Protein AF-A0A953GV22-F1 (afdb_monomer_lite)

Sequence (292 aa):
MPVARVLTLLGLALALGACDATPTAGPLPPLVQAPTVGAPAGPSVGGATTPSAQVQARIDAANAAYRLGNFQQALSEAQEGIKLDPRNAEIQYLAANAYNQLGGMSSDTASRNNLFQSAIAAYLKTIELNPRKDEAMTNLATVYYQLGQLDEAQKRAEQALTISPNDVTTHYVLGTVHLQRSTGTSGAATDAAAREFEAVIKLDPRFPAAYIGLSTVYLFRNDAANALTNAQKGVELLSGNADAFSLWALAQAQCKAADVANGSRTLTRILSMNVPDARFRAEVQKLQTTCK

pLDDT: mean 84.34, std 24.3, range [21.97, 98.81]

Structure (mmCIF, N/CA/C/O backbone):
data_AF-A0A953GV22-F1
#
_entry.id   AF-A0A953GV22-F1
#
loop_
_atom_site.group_PDB
_atom_site.id
_atom_site.type_symbol
_atom_site.label_atom_id
_atom_site.label_alt_id
_atom_site.label_comp_id
_atom_site.label_asym_id
_atom_site.label_entity_id
_atom_site.label_seq_id
_atom_site.pdbx_PDB_ins_code
_atom_site.Cartn_x
_atom_site.Cartn_y
_atom_site.Cartn_z
_atom_site.occupancy
_atom_site.B_iso_or_equiv
_atom_site.auth_seq_id
_atom_site.auth_comp_id
_atom_site.auth_asym_id
_atom_site.auth_atom_id
_atom_site.pdbx_PDB_model_num
ATOM 1 N N . MET A 1 1 ? 43.589 -24.993 -3.332 1.00 24.00 1 MET A N 1
ATOM 2 C CA . MET A 1 1 ? 43.552 -23.519 -3.248 1.00 24.00 1 MET A CA 1
ATOM 3 C C . MET A 1 1 ? 42.770 -22.990 -4.443 1.00 24.00 1 MET A C 1
ATOM 5 O O . MET A 1 1 ? 43.328 -23.000 -5.532 1.00 24.00 1 MET A O 1
ATOM 9 N N . PRO A 1 2 ? 41.483 -22.638 -4.301 1.00 30.50 2 PRO A N 1
ATOM 10 C CA . PRO A 1 2 ? 40.757 -21.985 -5.382 1.00 30.50 2 PRO A CA 1
ATOM 11 C C . PRO A 1 2 ? 40.190 -20.607 -4.994 1.00 30.50 2 PRO A C 1
ATOM 13 O O . PRO A 1 2 ? 40.064 -20.272 -3.820 1.00 30.50 2 PRO A O 1
ATOM 16 N N . VAL A 1 3 ? 39.760 -19.901 -6.044 1.00 22.09 3 VAL A N 1
ATOM 17 C CA . VAL A 1 3 ? 38.864 -18.732 -6.111 1.00 22.09 3 VAL A CA 1
ATOM 18 C C . VAL A 1 3 ? 39.516 -17.345 -6.041 1.00 22.09 3 VAL A C 1
ATOM 20 O O . VAL A 1 3 ? 39.719 -16.769 -4.979 1.00 22.09 3 VAL A O 1
ATOM 23 N N . ALA A 1 4 ? 39.700 -16.745 -7.223 1.00 22.28 4 ALA A N 1
ATOM 24 C CA . ALA A 1 4 ? 39.572 -15.305 -7.421 1.00 22.28 4 ALA A CA 1
ATOM 25 C C . ALA A 1 4 ? 39.134 -15.001 -8.868 1.00 22.28 4 ALA A C 1
ATOM 27 O O . ALA A 1 4 ? 39.802 -15.408 -9.814 1.00 22.28 4 ALA A O 1
ATOM 28 N N . ARG A 1 5 ? 38.064 -14.195 -8.977 1.00 23.88 5 ARG A N 1
ATOM 29 C CA . ARG A 1 5 ? 37.645 -13.340 -10.111 1.00 23.88 5 ARG A CA 1
ATOM 30 C C . ARG A 1 5 ? 36.704 -13.926 -11.174 1.00 23.88 5 ARG A C 1
ATOM 32 O O . ARG A 1 5 ? 37.087 -14.156 -12.313 1.00 23.88 5 ARG A O 1
ATOM 39 N N . VAL A 1 6 ? 35.418 -13.950 -10.818 1.00 22.56 6 VAL A N 1
ATOM 40 C CA . VAL A 1 6 ? 34.315 -13.537 -11.705 1.00 22.56 6 VAL A CA 1
ATOM 41 C C . VAL A 1 6 ? 33.536 -12.463 -10.939 1.00 22.56 6 VAL A C 1
ATOM 43 O O . VAL A 1 6 ? 33.049 -12.724 -9.844 1.00 22.56 6 VAL A O 1
ATOM 46 N N . LEU A 1 7 ? 33.516 -11.233 -11.453 1.00 25.89 7 LEU A N 1
ATOM 47 C CA . LEU A 1 7 ? 32.912 -10.060 -10.814 1.00 25.89 7 LEU A CA 1
ATOM 48 C C . LEU A 1 7 ? 32.120 -9.298 -11.881 1.00 25.89 7 LEU A C 1
ATOM 50 O O . LEU A 1 7 ? 32.577 -8.297 -12.417 1.00 25.89 7 LEU A O 1
ATOM 54 N N . THR A 1 8 ? 30.952 -9.835 -12.216 1.00 26.47 8 THR A N 1
ATOM 55 C CA . THR A 1 8 ? 29.878 -9.174 -12.969 1.00 26.47 8 THR A CA 1
ATOM 56 C C . THR A 1 8 ? 28.644 -10.064 -12.840 1.00 26.47 8 THR A C 1
ATOM 58 O O . THR A 1 8 ? 28.754 -11.263 -13.065 1.00 26.47 8 THR A O 1
ATOM 61 N N . LEU A 1 9 ? 27.490 -9.470 -12.501 1.00 23.58 9 LEU A N 1
ATOM 62 C CA . LEU A 1 9 ? 26.185 -10.104 -12.203 1.00 23.58 9 LEU A CA 1
ATOM 63 C C . LEU A 1 9 ? 25.923 -10.418 -10.718 1.00 23.58 9 LEU A C 1
ATOM 65 O O . LEU A 1 9 ? 25.741 -11.563 -10.328 1.00 23.58 9 LEU A O 1
ATOM 69 N N . LEU A 1 10 ? 25.832 -9.370 -9.896 1.00 24.12 10 LEU A N 1
ATOM 70 C CA . LEU A 1 10 ? 25.054 -9.372 -8.650 1.00 24.12 10 LEU A CA 1
ATOM 71 C C . LEU A 1 10 ? 24.703 -7.920 -8.306 1.00 24.12 10 LEU A C 1
ATOM 73 O O . LEU A 1 10 ? 25.505 -7.176 -7.753 1.00 24.12 10 LEU A O 1
ATOM 77 N N . GLY A 1 11 ? 23.511 -7.503 -8.721 1.00 22.92 11 GLY A N 1
ATOM 78 C CA . GLY A 1 11 ? 22.886 -6.230 -8.347 1.00 22.92 11 GLY A CA 1
ATOM 79 C C . GLY A 1 11 ? 21.461 -6.442 -7.843 1.00 22.92 11 GLY A C 1
ATOM 80 O O . GLY A 1 11 ? 20.623 -5.562 -7.984 1.00 22.92 11 GLY A O 1
ATOM 81 N N . LEU A 1 12 ? 21.185 -7.637 -7.322 1.00 31.47 12 LEU A N 1
ATOM 82 C CA . LEU A 1 12 ? 19.907 -8.052 -6.770 1.00 31.47 12 LEU A CA 1
ATOM 83 C C . LEU A 1 12 ? 20.204 -8.841 -5.490 1.00 31.47 12 LEU A C 1
ATOM 85 O O . LEU A 1 12 ? 21.013 -9.763 -5.525 1.00 31.47 12 LEU A O 1
ATOM 89 N N . ALA A 1 13 ? 19.552 -8.457 -4.393 1.00 25.61 13 ALA A N 1
ATOM 90 C CA . ALA A 1 13 ? 19.706 -8.977 -3.029 1.00 25.61 13 ALA A CA 1
ATOM 91 C C . ALA A 1 13 ? 20.967 -8.522 -2.262 1.00 25.61 13 ALA A C 1
ATOM 93 O O . ALA A 1 13 ? 21.917 -9.276 -2.092 1.00 25.61 13 ALA A O 1
ATOM 94 N N . LEU A 1 14 ? 20.934 -7.281 -1.753 1.00 24.77 14 LEU A N 1
ATOM 95 C CA . LEU A 1 14 ? 21.214 -6.921 -0.347 1.00 24.77 14 LEU A CA 1
ATOM 96 C C . LEU A 1 14 ? 21.202 -5.389 -0.202 1.00 24.77 14 LEU A C 1
ATOM 98 O O . LEU A 1 14 ? 22.224 -4.717 -0.297 1.00 24.77 14 LEU A O 1
ATOM 102 N N . ALA A 1 15 ? 20.018 -4.843 0.060 1.00 23.38 15 ALA A N 1
ATOM 103 C CA . ALA A 1 15 ? 19.858 -3.548 0.710 1.00 23.38 15 ALA A CA 1
ATOM 104 C C . ALA A 1 15 ? 18.747 -3.685 1.761 1.00 23.38 15 ALA A C 1
ATOM 106 O O . ALA A 1 15 ? 17.655 -3.144 1.624 1.00 23.38 15 ALA A O 1
ATOM 107 N N . LEU A 1 16 ? 19.023 -4.460 2.815 1.00 29.70 16 LEU A N 1
ATOM 108 C CA . LEU A 1 16 ? 18.372 -4.231 4.102 1.00 29.70 16 LEU A CA 1
ATOM 109 C C . LEU A 1 16 ? 18.864 -2.868 4.593 1.00 29.70 16 LEU A C 1
ATOM 111 O O . LEU A 1 16 ? 20.023 -2.711 4.967 1.00 29.70 16 LEU A O 1
ATOM 115 N N . GLY A 1 17 ? 17.991 -1.872 4.505 1.00 21.97 17 GLY A N 1
ATOM 116 C CA . GLY A 1 17 ? 18.290 -0.506 4.906 1.00 21.97 17 GLY A CA 1
ATOM 117 C C . GLY A 1 17 ? 17.268 0.455 4.330 1.00 21.97 17 GLY A C 1
ATOM 118 O O . GLY A 1 17 ? 17.594 1.164 3.379 1.00 21.97 17 GLY A O 1
ATOM 119 N N . ALA A 1 18 ? 16.067 0.418 4.918 1.00 26.23 18 ALA A N 1
ATOM 120 C CA . ALA A 1 18 ? 14.962 1.356 4.741 1.00 26.23 18 ALA A CA 1
ATOM 121 C C . ALA A 1 18 ? 14.639 1.690 3.274 1.00 26.23 18 ALA A C 1
ATOM 123 O O . ALA A 1 18 ? 15.261 2.549 2.650 1.00 26.23 18 ALA A O 1
ATOM 124 N N . CYS A 1 19 ? 13.603 1.042 2.739 1.00 23.52 19 CYS A N 1
ATOM 125 C CA . CYS A 1 19 ? 12.837 1.618 1.642 1.00 23.52 19 CYS A CA 1
ATOM 126 C C . CYS A 1 19 ? 12.161 2.904 2.149 1.00 23.52 19 CYS A C 1
ATOM 128 O O . CYS A 1 19 ? 10.990 2.900 2.511 1.00 23.52 19 CYS A O 1
ATOM 130 N N . ASP A 1 20 ? 12.899 4.014 2.171 1.00 28.58 20 ASP A N 1
ATOM 131 C CA . ASP A 1 20 ? 12.338 5.368 2.152 1.00 28.58 20 ASP A CA 1
ATOM 132 C C . ASP A 1 20 ? 11.871 5.691 0.730 1.00 28.58 20 ASP A C 1
ATOM 134 O O . ASP A 1 20 ? 12.408 6.544 0.034 1.00 28.58 20 ASP A O 1
ATOM 138 N N . ALA A 1 21 ? 10.892 4.912 0.290 1.00 26.80 21 ALA A N 1
ATOM 139 C CA . ALA A 1 21 ? 10.122 5.085 -0.928 1.00 26.80 21 ALA A CA 1
ATOM 140 C C . ALA A 1 21 ? 9.005 4.041 -0.876 1.00 26.80 21 ALA A C 1
ATOM 142 O O . ALA A 1 21 ? 8.952 3.108 -1.678 1.00 26.80 21 ALA A O 1
ATOM 143 N N . THR A 1 22 ? 8.116 4.160 0.113 1.00 25.69 22 THR A N 1
ATOM 144 C CA . THR A 1 22 ? 6.775 3.629 -0.106 1.00 25.69 22 THR A CA 1
ATOM 145 C C . THR A 1 22 ? 6.248 4.348 -1.352 1.00 25.69 22 THR A C 1
ATOM 147 O O . THR A 1 22 ? 6.343 5.580 -1.421 1.00 25.69 22 THR A O 1
ATOM 150 N N . PRO A 1 23 ? 5.729 3.639 -2.370 1.00 25.58 23 PRO A N 1
ATOM 151 C CA . PRO A 1 23 ? 4.852 4.304 -3.313 1.00 25.58 23 PRO A CA 1
ATOM 152 C C . PRO A 1 23 ? 3.764 4.915 -2.438 1.00 25.58 23 PRO A C 1
ATOM 154 O O . PRO A 1 23 ? 3.108 4.205 -1.669 1.00 25.58 23 PRO A O 1
ATOM 157 N N . THR A 1 24 ? 3.658 6.241 -2.449 1.00 25.91 24 THR A N 1
ATOM 158 C CA . THR A 1 24 ? 2.496 6.887 -1.866 1.00 25.91 24 THR A CA 1
ATOM 159 C C . THR A 1 24 ? 1.336 6.313 -2.652 1.00 25.91 24 THR A C 1
ATOM 161 O O . THR A 1 24 ? 1.153 6.608 -3.830 1.00 25.91 24 THR A O 1
ATOM 164 N N . ALA A 1 25 ? 0.605 5.391 -2.027 1.00 28.36 25 ALA A N 1
ATOM 165 C CA . ALA A 1 25 ? -0.735 5.099 -2.464 1.00 28.36 25 ALA A CA 1
ATOM 166 C C . ALA A 1 25 ? -1.385 6.478 -2.569 1.00 28.36 25 ALA A C 1
ATOM 168 O O . ALA A 1 25 ? -1.472 7.200 -1.571 1.00 28.36 25 ALA A O 1
ATOM 169 N N . GLY A 1 26 ? -1.742 6.886 -3.790 1.00 27.12 26 GLY A N 1
ATOM 170 C CA . GLY A 1 26 ? -2.641 8.015 -3.961 1.00 27.12 26 GLY A CA 1
ATOM 171 C C . GLY A 1 26 ? -3.831 7.830 -3.013 1.00 27.12 26 GLY A C 1
ATOM 172 O O . GLY A 1 26 ? -4.107 6.690 -2.617 1.00 27.12 26 GLY A O 1
ATOM 173 N N . PRO A 1 27 ? -4.502 8.918 -2.599 1.00 26.12 27 PRO A N 1
ATOM 174 C CA . PRO A 1 27 ? -5.609 8.827 -1.655 1.00 26.12 27 PRO A CA 1
ATOM 175 C C . PRO A 1 27 ? -6.521 7.673 -2.068 1.00 26.12 27 PRO A C 1
ATOM 177 O O . PRO A 1 27 ? -6.977 7.627 -3.213 1.00 26.12 27 PRO A O 1
ATOM 180 N N . LEU A 1 28 ? -6.691 6.704 -1.160 1.00 35.03 28 LEU A N 1
ATOM 181 C CA . LEU A 1 28 ? -7.583 5.570 -1.377 1.00 35.03 28 LEU A CA 1
ATOM 182 C C . LEU A 1 28 ? -8.927 6.121 -1.875 1.00 35.03 28 LEU A C 1
ATOM 184 O O . LEU A 1 28 ? -9.373 7.157 -1.360 1.00 35.03 28 LEU A O 1
ATOM 188 N N . PRO A 1 29 ? -9.574 5.476 -2.863 1.00 28.20 29 PRO A N 1
ATOM 189 C CA . PRO A 1 29 ? -10.927 5.857 -3.227 1.00 28.20 29 PRO A CA 1
ATOM 190 C C . PRO A 1 29 ? -11.789 5.878 -1.954 1.00 28.20 29 PRO A C 1
ATOM 192 O O . PRO A 1 29 ? -11.580 5.049 -1.060 1.00 28.20 29 PRO A O 1
ATOM 195 N N . PRO A 1 30 ? -12.711 6.846 -1.816 1.00 27.98 30 PRO A N 1
ATOM 196 C CA . PRO A 1 30 ? -13.564 6.921 -0.640 1.00 27.98 30 PRO A CA 1
ATOM 197 C C . PRO A 1 30 ? -14.271 5.577 -0.447 1.00 27.98 30 PRO A C 1
ATOM 199 O O . PRO A 1 30 ? -14.832 5.028 -1.396 1.00 27.98 30 PRO A O 1
ATOM 202 N N . LEU A 1 31 ? -14.207 5.051 0.781 1.00 36.38 31 LEU A N 1
ATOM 203 C CA . LEU A 1 31 ? -14.868 3.806 1.165 1.00 36.38 31 LEU A CA 1
ATOM 204 C C . LEU A 1 31 ? -16.346 3.846 0.750 1.00 36.38 31 LEU A C 1
ATOM 206 O O . LEU A 1 31 ? -17.009 4.882 0.870 1.00 36.38 31 LEU A O 1
ATOM 210 N N . VAL A 1 32 ? -16.833 2.705 0.256 1.00 31.61 32 VAL A N 1
ATOM 211 C CA . VAL A 1 32 ? -18.225 2.477 -0.142 1.00 31.61 32 VAL A CA 1
ATOM 212 C C . VAL A 1 32 ? -19.159 2.996 0.952 1.00 31.61 32 VAL A C 1
ATOM 214 O O . VAL A 1 32 ? -19.040 2.633 2.122 1.00 31.61 32 VAL A O 1
ATOM 217 N N . GLN A 1 33 ? -20.071 3.890 0.568 1.00 31.33 33 GLN A N 1
ATOM 218 C CA . GLN A 1 33 ? -21.045 4.485 1.476 1.00 31.33 33 GLN A CA 1
ATOM 219 C C . GLN A 1 33 ? -21.935 3.393 2.080 1.00 31.33 33 GLN A C 1
ATOM 221 O O . GLN A 1 33 ? -22.589 2.646 1.352 1.00 31.33 33 GLN A O 1
ATOM 226 N N . ALA A 1 34 ? -22.009 3.335 3.410 1.00 32.59 34 ALA A N 1
ATOM 227 C CA . ALA A 1 34 ? -23.072 2.602 4.085 1.00 32.59 34 ALA A CA 1
ATOM 228 C C . ALA A 1 34 ? -24.424 3.289 3.798 1.00 32.59 34 ALA A C 1
ATOM 230 O O . ALA A 1 34 ? -24.482 4.525 3.772 1.00 32.59 34 ALA A O 1
ATOM 231 N N . PRO A 1 35 ? -25.517 2.533 3.586 1.00 28.62 35 PRO A N 1
ATOM 232 C CA . PRO A 1 35 ? -26.825 3.124 3.349 1.00 28.62 35 PRO A CA 1
ATOM 233 C C . PRO A 1 35 ? -27.252 3.940 4.571 1.00 28.62 35 PRO A C 1
ATOM 235 O O . PRO A 1 35 ? -27.183 3.476 5.710 1.00 28.62 35 PRO A O 1
ATOM 238 N N . THR A 1 36 ? -27.704 5.170 4.330 1.00 36.62 36 THR A N 1
ATOM 239 C CA . THR A 1 36 ? -28.267 6.046 5.358 1.00 36.62 36 THR A CA 1
ATOM 240 C C . THR A 1 36 ? -29.549 5.424 5.892 1.00 36.62 36 THR A C 1
ATOM 242 O O . THR A 1 36 ? -30.591 5.470 5.236 1.00 36.62 36 THR A O 1
ATOM 245 N N . VAL A 1 37 ? -29.487 4.841 7.085 1.00 41.34 37 VAL A N 1
ATOM 246 C CA . VAL A 1 37 ? -30.689 4.455 7.822 1.00 41.34 37 VAL A CA 1
ATOM 247 C C . VAL A 1 37 ? -31.307 5.737 8.374 1.00 41.34 37 VAL A C 1
ATOM 249 O O . VAL A 1 37 ? -30.769 6.361 9.286 1.00 41.34 37 VAL A O 1
ATOM 252 N N . GLY A 1 38 ? -32.416 6.167 7.770 1.00 34.88 38 GLY A N 1
ATOM 253 C CA . GLY A 1 38 ? -33.212 7.286 8.264 1.00 34.88 38 GLY A CA 1
ATOM 254 C C . GLY A 1 38 ? -33.762 6.981 9.657 1.00 34.88 38 GLY A C 1
ATOM 255 O O . GLY A 1 38 ? -34.436 5.972 9.856 1.00 34.88 38 GLY A O 1
ATOM 256 N N . ALA A 1 39 ? -33.472 7.853 10.620 1.00 39.03 39 ALA A N 1
ATOM 257 C CA . ALA A 1 39 ? -34.074 7.814 11.947 1.00 39.03 39 ALA A CA 1
ATOM 258 C C . ALA A 1 39 ? -35.423 8.563 11.950 1.00 39.03 39 ALA A C 1
ATOM 260 O O . ALA A 1 39 ? -35.543 9.591 11.276 1.00 39.03 39 ALA A O 1
ATOM 261 N N . PRO A 1 40 ? -36.435 8.109 12.713 1.00 41.31 40 PRO A N 1
ATOM 262 C CA . PRO A 1 40 ? -37.659 8.871 12.904 1.00 41.31 40 PRO A CA 1
ATOM 263 C C . PRO A 1 40 ? -37.437 9.992 13.929 1.00 41.31 40 PRO A C 1
ATOM 265 O O . PRO A 1 40 ? -36.750 9.819 14.936 1.00 41.31 40 PRO A O 1
ATOM 268 N N . ALA A 1 41 ? -38.047 11.147 13.670 1.00 43.97 41 ALA A N 1
ATOM 269 C CA . ALA A 1 41 ? -38.067 12.289 14.573 1.00 43.97 41 ALA A CA 1
ATOM 270 C C . ALA A 1 41 ? -39.073 12.078 15.723 1.00 43.97 41 ALA A C 1
ATOM 272 O O . ALA A 1 41 ? -40.226 11.717 15.491 1.00 43.97 41 ALA A O 1
ATOM 273 N N . GLY A 1 42 ? -38.642 12.361 16.955 1.00 31.27 42 GLY A N 1
ATOM 274 C CA . GLY A 1 42 ? -39.458 12.428 18.174 1.00 31.27 42 GLY A CA 1
ATOM 275 C C . GLY A 1 42 ? -38.712 13.210 19.270 1.00 31.27 42 GLY A C 1
ATOM 276 O O . GLY A 1 42 ? -37.484 13.242 19.235 1.00 31.27 42 GLY A O 1
ATOM 277 N N . PRO A 1 43 ? -39.413 13.923 20.174 1.00 47.50 43 PRO A N 1
ATOM 278 C CA . PRO A 1 43 ? -38.985 15.240 20.640 1.00 47.50 43 PRO A CA 1
ATOM 279 C C . PRO A 1 43 ? -37.937 15.232 21.758 1.00 47.50 43 PRO A C 1
ATOM 281 O O . PRO A 1 43 ? -37.858 14.333 22.592 1.00 47.50 43 PRO A O 1
ATOM 284 N N . SER A 1 44 ? -37.170 16.321 21.771 1.00 56.62 44 SER A N 1
ATOM 285 C CA . SER A 1 44 ? -36.140 16.678 22.740 1.00 56.62 44 SER A CA 1
ATOM 286 C C . SER A 1 44 ? -36.691 16.881 24.153 1.00 56.62 44 SER A C 1
ATOM 288 O O . SER A 1 44 ? -37.548 17.742 24.369 1.00 56.62 44 SER A O 1
ATOM 290 N N . VAL A 1 45 ? -36.091 16.195 25.125 1.00 40.03 45 VAL A N 1
ATOM 291 C CA . VAL A 1 45 ? -36.127 16.573 26.542 1.00 40.03 45 VAL A CA 1
ATOM 292 C C . VAL A 1 45 ? -34.694 16.485 27.066 1.00 40.03 45 VAL A C 1
ATOM 294 O O . VAL A 1 45 ? -33.997 15.509 26.797 1.00 40.03 45 VAL A O 1
ATOM 297 N N . GLY A 1 46 ? -34.231 17.541 27.738 1.00 55.28 46 GLY A N 1
ATOM 298 C CA . GLY A 1 46 ? -32.859 17.659 28.232 1.00 55.28 46 GLY A CA 1
ATOM 299 C C . GLY A 1 46 ? -32.445 16.475 29.109 1.00 55.28 46 GLY A C 1
ATOM 300 O O . GLY A 1 46 ? -33.191 16.048 29.985 1.00 55.28 46 GLY A O 1
ATOM 301 N N . GLY A 1 47 ? -31.251 15.940 28.877 1.00 37.97 47 GLY A N 1
ATOM 302 C CA . GLY A 1 47 ? -30.740 14.794 29.620 1.00 37.97 47 GLY A CA 1
ATOM 303 C C . GLY A 1 47 ? -29.372 14.395 29.093 1.00 37.97 47 GLY A C 1
ATOM 304 O O . GLY A 1 47 ? -29.118 14.500 27.896 1.00 37.97 47 GLY A O 1
ATOM 305 N N . ALA A 1 48 ? -28.475 13.993 29.991 1.00 50.69 48 ALA A N 1
ATOM 306 C CA . ALA A 1 48 ? -27.149 13.501 29.643 1.00 50.69 48 ALA A CA 1
ATOM 307 C C . ALA A 1 48 ? -27.245 12.486 28.492 1.00 50.69 48 ALA A C 1
ATOM 309 O O . ALA A 1 48 ? -27.981 11.502 28.581 1.00 50.69 48 ALA A O 1
ATOM 310 N N . THR A 1 49 ? -26.534 12.750 27.397 1.00 58.47 49 THR A N 1
ATOM 311 C CA . THR A 1 49 ? -26.457 11.824 26.267 1.00 58.47 49 THR A CA 1
ATOM 312 C C . THR A 1 49 ? -25.942 10.480 26.773 1.00 58.47 49 THR A C 1
ATOM 314 O O . THR A 1 49 ? -24.996 10.429 27.561 1.00 58.47 49 THR A O 1
ATOM 317 N N . THR A 1 50 ? -26.586 9.384 26.372 1.00 75.88 50 THR A N 1
ATOM 318 C CA . THR A 1 50 ? -26.167 8.040 26.788 1.00 75.88 50 THR A CA 1
ATOM 319 C C . THR A 1 50 ? -24.730 7.770 26.323 1.00 75.88 50 THR A C 1
ATOM 321 O O . THR A 1 50 ? -24.327 8.307 25.287 1.00 75.88 50 THR A O 1
ATOM 324 N N . PRO A 1 51 ? -23.949 6.917 27.016 1.00 76.69 51 PRO A N 1
ATOM 325 C CA . PRO A 1 51 ? -22.599 6.559 26.571 1.00 76.69 51 PRO A CA 1
ATOM 326 C C . PRO A 1 51 ? -22.555 6.095 25.107 1.00 76.69 51 PRO A C 1
ATOM 328 O O . PRO A 1 51 ? -21.668 6.489 24.362 1.00 76.69 51 PRO A O 1
ATOM 331 N N . SER A 1 52 ? -23.580 5.363 24.656 1.00 82.25 52 SER A N 1
ATOM 332 C CA . SER A 1 52 ? -23.739 4.954 23.253 1.00 82.25 52 SER A CA 1
ATOM 333 C C . SER A 1 52 ? -23.886 6.144 22.289 1.00 82.25 52 SER A C 1
ATOM 335 O O . SER A 1 52 ? -23.185 6.212 21.281 1.00 82.25 52 SER A O 1
ATOM 337 N N . ALA A 1 53 ? -24.720 7.139 22.620 1.00 89.44 53 ALA A N 1
ATOM 338 C CA . ALA A 1 53 ? -24.864 8.346 21.802 1.00 89.44 53 ALA A CA 1
ATOM 339 C C . ALA A 1 53 ? -23.580 9.195 21.779 1.00 89.44 53 ALA A C 1
ATOM 341 O O . ALA A 1 53 ? -23.248 9.792 20.756 1.00 89.44 53 ALA A O 1
ATOM 342 N N . GLN A 1 54 ? -22.835 9.231 22.888 1.00 91.88 54 GLN A N 1
ATOM 343 C CA . GLN A 1 54 ? -21.544 9.918 22.950 1.00 91.88 54 GLN A CA 1
ATOM 344 C C . GLN A 1 54 ? -20.489 9.222 22.082 1.00 91.88 54 GLN A C 1
ATOM 346 O O . GLN A 1 54 ? -19.771 9.899 21.350 1.00 91.88 54 GLN A O 1
ATOM 351 N N . VAL A 1 55 ? -20.423 7.886 22.103 1.00 95.00 55 VAL A N 1
ATOM 352 C CA . VAL A 1 55 ? -19.529 7.108 21.227 1.00 95.00 55 VAL A CA 1
ATOM 353 C C . VAL A 1 55 ? -19.877 7.345 19.760 1.00 95.00 55 VAL A C 1
ATOM 355 O O . VAL A 1 55 ? -18.976 7.600 18.965 1.00 95.00 55 VAL A O 1
ATOM 358 N N . GLN A 1 56 ? -21.164 7.344 19.399 1.00 95.62 56 GLN A N 1
ATOM 359 C CA . GLN A 1 56 ? -21.577 7.609 18.020 1.00 95.62 56 GLN A CA 1
ATOM 360 C C . GLN A 1 56 ? -21.156 9.008 17.552 1.00 95.62 56 GLN A C 1
ATOM 362 O O . GLN A 1 56 ? -20.609 9.149 16.464 1.00 95.62 56 GLN A O 1
ATOM 367 N N . ALA A 1 57 ? -21.311 10.032 18.396 1.00 96.50 57 ALA A N 1
ATOM 368 C CA . ALA A 1 57 ? -20.841 11.376 18.068 1.00 96.50 57 ALA A CA 1
ATOM 369 C C . ALA A 1 57 ? -19.319 11.418 17.817 1.00 96.50 57 ALA A C 1
ATOM 371 O O . ALA A 1 57 ? -18.861 12.114 16.911 1.00 96.50 57 ALA A O 1
ATOM 372 N N . ARG A 1 58 ? -18.530 10.641 18.578 1.00 97.94 58 ARG A N 1
ATOM 373 C CA . ARG A 1 58 ? -17.078 10.502 18.356 1.00 97.94 58 ARG A CA 1
ATOM 374 C C . ARG A 1 58 ? -16.753 9.769 17.056 1.00 97.94 58 ARG A C 1
ATOM 376 O O . ARG A 1 58 ? -15.849 10.198 16.345 1.00 97.94 58 ARG A O 1
ATOM 383 N N . ILE A 1 59 ? -17.499 8.717 16.716 1.00 97.94 59 ILE A N 1
ATOM 384 C CA . ILE A 1 59 ? -17.386 8.010 15.427 1.00 97.94 59 ILE A CA 1
ATOM 385 C C . ILE A 1 59 ? -17.626 8.984 14.268 1.00 97.94 59 ILE A C 1
ATOM 387 O O . ILE A 1 59 ? -16.825 9.052 13.334 1.00 97.94 59 ILE A O 1
ATOM 391 N N . ASP A 1 60 ? -18.701 9.768 14.336 1.00 97.69 60 ASP A N 1
ATOM 392 C CA . ASP A 1 60 ? -19.078 10.704 13.277 1.00 97.69 60 ASP A CA 1
ATOM 393 C C . ASP A 1 60 ? -18.029 11.815 13.113 1.00 97.69 60 ASP A C 1
ATOM 395 O O . ASP A 1 60 ? -17.629 12.137 11.988 1.00 97.69 60 ASP A O 1
ATOM 399 N N . ALA A 1 61 ? -17.527 12.355 14.229 1.00 98.00 61 ALA A N 1
ATOM 400 C CA . ALA A 1 61 ? -16.469 13.361 14.239 1.00 98.00 61 ALA A CA 1
ATOM 401 C C . ALA A 1 61 ? -15.141 12.814 13.689 1.00 98.00 61 ALA A C 1
ATOM 403 O O . ALA A 1 61 ? -14.517 13.458 12.841 1.00 98.00 61 ALA A O 1
ATOM 404 N N . ALA A 1 62 ? -14.735 11.608 14.100 1.00 98.00 62 ALA A N 1
ATOM 405 C CA . ALA A 1 62 ? -13.531 10.953 13.597 1.00 98.00 62 ALA A CA 1
ATOM 406 C C . ALA A 1 62 ? -13.618 10.701 12.083 1.00 98.00 62 ALA A C 1
ATOM 408 O O . ALA A 1 62 ? -12.690 11.034 11.346 1.00 98.00 62 ALA A O 1
ATOM 409 N N . ASN A 1 63 ? -14.758 10.204 11.594 1.00 97.56 63 ASN A N 1
ATOM 410 C CA . ASN A 1 6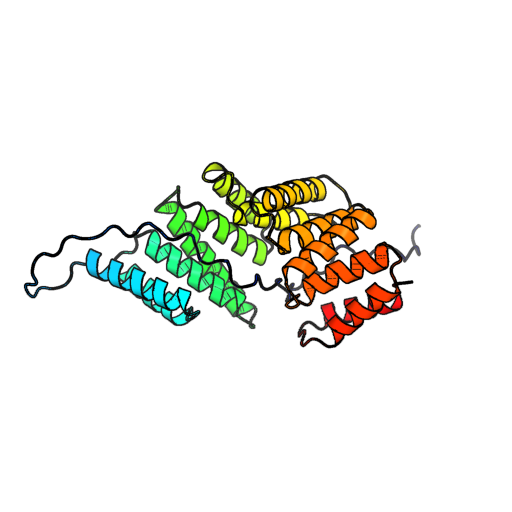3 ? -15.012 10.007 10.166 1.00 97.56 63 ASN A CA 1
ATOM 411 C C . ASN A 1 63 ? -15.011 11.319 9.373 1.00 97.56 63 ASN A C 1
ATOM 413 O O . ASN A 1 63 ? -14.490 11.382 8.257 1.00 97.56 63 ASN A O 1
ATOM 417 N N . ALA A 1 64 ? -15.609 12.382 9.915 1.00 97.69 64 ALA A N 1
ATOM 418 C CA . ALA A 1 64 ? -15.582 13.700 9.291 1.00 97.69 64 ALA A CA 1
ATOM 419 C C . ALA A 1 64 ? -14.146 14.230 9.177 1.00 97.69 64 ALA A C 1
ATOM 421 O O . ALA A 1 64 ? -13.725 14.610 8.086 1.00 97.69 64 ALA A O 1
ATOM 422 N N . ALA A 1 65 ? -13.373 14.176 10.264 1.00 97.56 65 ALA A N 1
ATOM 423 C CA . ALA A 1 65 ? -11.973 14.583 10.267 1.00 97.56 65 ALA A CA 1
ATOM 424 C C . ALA A 1 65 ? -11.124 13.743 9.298 1.00 97.56 65 ALA A C 1
ATOM 426 O O . ALA A 1 65 ? -10.326 14.298 8.545 1.00 97.56 65 ALA A O 1
ATOM 427 N N . TYR A 1 66 ? -11.339 12.425 9.252 1.00 96.31 66 TYR A N 1
ATOM 428 C CA . TYR A 1 66 ? -10.625 11.523 8.348 1.00 96.31 66 TYR A CA 1
ATOM 429 C C . TYR A 1 66 ? -10.892 11.858 6.875 1.00 96.31 66 TYR A C 1
ATOM 431 O O . TYR A 1 66 ? -9.956 11.946 6.084 1.00 96.31 66 TYR A O 1
ATOM 439 N N . ARG A 1 67 ? -12.153 12.128 6.507 1.00 95.12 67 ARG A N 1
ATOM 440 C CA . ARG A 1 67 ? -12.531 12.545 5.142 1.00 95.12 67 ARG A CA 1
ATOM 441 C C . ARG A 1 67 ? -11.918 13.881 4.726 1.00 95.12 67 ARG A C 1
ATOM 443 O O . ARG A 1 67 ? -11.690 14.094 3.541 1.00 95.12 67 ARG A O 1
ATOM 450 N N . LEU A 1 68 ? -11.650 14.764 5.685 1.00 95.25 68 LEU A N 1
ATOM 451 C CA . LEU A 1 68 ? -10.969 16.039 5.451 1.00 95.25 68 LEU A CA 1
ATOM 452 C C . LEU A 1 68 ? -9.436 15.905 5.413 1.00 95.25 68 LEU A C 1
ATOM 454 O O . LEU A 1 68 ? -8.753 16.899 5.190 1.00 95.25 68 LEU A O 1
ATOM 458 N N . GLY A 1 69 ? -8.885 14.707 5.642 1.00 94.56 69 GLY A N 1
ATOM 459 C CA . GLY A 1 69 ? -7.440 14.485 5.751 1.00 94.56 69 GLY A CA 1
ATOM 460 C C . GLY A 1 69 ? -6.837 14.940 7.085 1.00 94.56 69 GLY A C 1
ATOM 461 O O . GLY A 1 69 ? -5.623 14.892 7.269 1.00 94.56 69 GLY A O 1
ATOM 462 N N . ASN A 1 70 ? -7.667 15.344 8.052 1.00 97.38 70 ASN A N 1
ATOM 463 C CA . ASN A 1 70 ? -7.234 15.777 9.379 1.00 97.38 70 ASN A CA 1
ATOM 464 C C . ASN A 1 70 ? -6.994 14.561 10.288 1.00 97.38 70 ASN A C 1
ATOM 466 O O . ASN A 1 70 ? -7.685 14.366 11.290 1.00 97.38 70 ASN A O 1
ATOM 470 N N . PHE A 1 71 ? -6.013 13.722 9.951 1.00 96.69 71 PHE A N 1
ATOM 471 C CA . PHE A 1 71 ? -5.794 12.436 10.629 1.00 96.69 71 PHE A CA 1
ATOM 472 C C . PHE A 1 71 ? -5.438 12.573 12.113 1.00 96.69 71 PHE A C 1
ATOM 474 O O . PHE A 1 71 ? -5.832 11.729 12.913 1.00 96.69 71 PHE A O 1
ATOM 481 N N . GLN A 1 72 ? -4.778 13.665 12.511 1.00 98.06 72 GLN A N 1
ATOM 482 C CA . GLN A 1 72 ? -4.505 13.945 13.924 1.00 98.06 72 GLN A CA 1
ATOM 483 C C . GLN A 1 72 ? -5.799 14.184 14.717 1.00 98.06 72 GLN A C 1
ATOM 485 O O . GLN A 1 72 ? -5.952 13.683 15.830 1.00 98.06 72 GLN A O 1
ATOM 490 N N . GLN A 1 73 ? -6.747 14.923 14.134 1.00 98.00 73 GLN A N 1
ATOM 491 C CA . GLN A 1 73 ? -8.055 15.155 14.744 1.00 98.00 73 GLN A CA 1
ATOM 492 C C . GLN A 1 73 ? -8.885 13.869 14.740 1.00 98.00 73 GLN A C 1
ATOM 494 O O . GLN A 1 73 ? -9.480 13.536 15.760 1.00 98.00 73 GLN A O 1
ATOM 499 N N . ALA A 1 74 ? -8.871 13.113 13.637 1.00 98.38 74 ALA A N 1
ATOM 500 C CA . ALA A 1 74 ? -9.547 11.821 13.557 1.00 98.38 74 ALA A CA 1
ATOM 501 C C . ALA A 1 74 ? -9.061 10.860 14.652 1.00 98.38 74 ALA A C 1
ATOM 503 O O . ALA A 1 74 ? -9.874 10.234 15.328 1.00 98.38 74 ALA A O 1
ATOM 504 N N . LEU A 1 75 ? -7.744 10.804 14.878 1.00 98.50 75 LEU A N 1
ATOM 505 C CA . LEU A 1 75 ? -7.151 10.012 15.949 1.00 98.50 75 LEU A CA 1
ATOM 506 C C . LEU A 1 75 ? -7.591 10.499 17.335 1.00 98.50 75 LEU A C 1
ATOM 508 O O . LEU A 1 75 ? -7.943 9.679 18.179 1.00 98.50 75 LEU A O 1
ATOM 512 N N . SER A 1 76 ? -7.601 11.814 17.568 1.00 98.50 76 SER A N 1
ATOM 513 C CA . SER A 1 76 ? -8.043 12.389 18.844 1.00 98.50 76 SER A CA 1
ATOM 514 C C . SER A 1 76 ? -9.500 12.035 19.154 1.00 98.50 76 SER A C 1
ATOM 516 O O . SER A 1 76 ? -9.803 11.600 20.262 1.00 98.50 76 SER A O 1
ATOM 518 N N . GLU A 1 77 ? -10.404 12.186 18.183 1.00 98.38 77 GLU A N 1
ATOM 519 C CA . GLU A 1 77 ? -11.819 11.831 18.346 1.00 98.38 77 GLU A CA 1
ATOM 520 C C . GLU A 1 77 ? -11.997 10.328 18.576 1.00 98.38 77 GLU A C 1
ATOM 522 O O . GLU A 1 77 ? -12.759 9.917 19.455 1.00 98.38 77 GLU A O 1
ATOM 527 N N . ALA A 1 78 ? -11.236 9.503 17.852 1.00 98.38 78 ALA A N 1
ATOM 528 C CA . ALA A 1 78 ? -11.246 8.061 18.045 1.00 98.38 78 ALA A CA 1
ATOM 529 C C . ALA A 1 78 ? -10.776 7.661 19.451 1.00 98.38 78 ALA A C 1
ATOM 531 O O . ALA A 1 78 ? -11.410 6.833 20.098 1.00 98.38 78 ALA A O 1
ATOM 532 N N . GLN A 1 79 ? -9.720 8.288 19.975 1.00 98.38 79 GLN A N 1
ATOM 533 C CA . GLN A 1 79 ? -9.228 8.036 21.332 1.00 98.38 79 GLN A CA 1
ATOM 534 C C . GLN A 1 79 ? -10.244 8.432 22.408 1.00 98.38 79 GLN A C 1
ATOM 536 O O . GLN A 1 79 ? -10.419 7.694 23.378 1.00 98.38 79 GLN A O 1
ATOM 541 N N . GLU A 1 80 ? -10.947 9.554 22.241 1.00 97.94 80 GLU A N 1
ATOM 542 C CA . GLU A 1 80 ? -12.046 9.924 23.140 1.00 97.94 80 GLU A CA 1
ATOM 543 C C . GLU A 1 80 ? -13.204 8.920 23.062 1.00 97.94 80 GLU A C 1
ATOM 545 O O . GLU A 1 80 ? -13.740 8.519 24.093 1.00 97.94 80 GLU A O 1
ATOM 550 N N . GLY A 1 81 ? -13.557 8.444 21.865 1.00 97.31 81 GLY A N 1
ATOM 551 C CA . GLY A 1 81 ? -14.567 7.395 21.706 1.00 97.31 81 GLY A CA 1
ATOM 552 C C . GLY A 1 81 ? -14.150 6.055 22.329 1.00 97.31 81 GLY A C 1
ATOM 553 O O . GLY A 1 81 ? -14.970 5.406 22.974 1.00 97.31 81 GLY A O 1
ATOM 554 N N . ILE A 1 82 ? -12.870 5.679 22.234 1.00 97.62 82 ILE A N 1
ATOM 555 C CA . ILE A 1 82 ? -12.312 4.480 22.881 1.00 97.62 82 ILE A CA 1
ATOM 556 C C . ILE A 1 82 ? -12.395 4.583 24.409 1.00 97.62 82 ILE A C 1
ATOM 558 O O . ILE A 1 82 ? -12.670 3.581 25.063 1.00 97.62 82 ILE A O 1
ATOM 562 N N . LYS A 1 83 ? -12.184 5.769 25.001 1.00 97.12 83 LYS A N 1
ATOM 563 C CA . LYS A 1 83 ? -12.348 5.965 26.457 1.00 97.12 83 LYS A CA 1
ATOM 564 C C . LYS A 1 83 ? -13.788 5.719 26.912 1.00 97.12 83 LYS A C 1
ATOM 566 O O . LYS A 1 83 ? -13.991 5.253 28.030 1.00 97.12 83 LYS A O 1
ATOM 571 N N . LEU A 1 84 ? -14.767 6.045 26.066 1.00 96.25 84 LEU A N 1
ATOM 572 C CA . LEU A 1 84 ? -16.191 5.872 26.354 1.00 96.25 84 LEU A CA 1
ATOM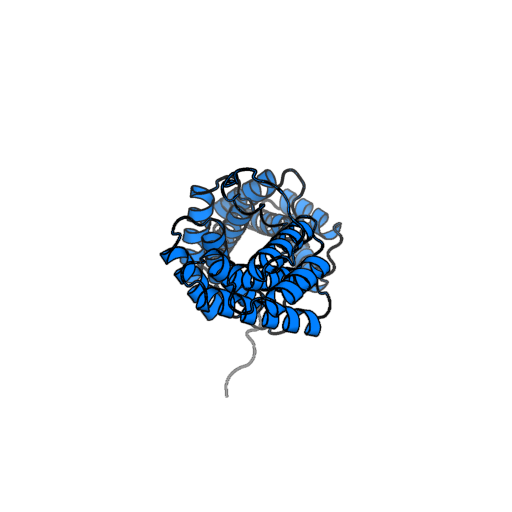 573 C C . LEU A 1 84 ? -16.650 4.419 26.170 1.00 96.25 84 LEU A C 1
ATOM 575 O O . LEU A 1 84 ? -17.381 3.903 27.013 1.00 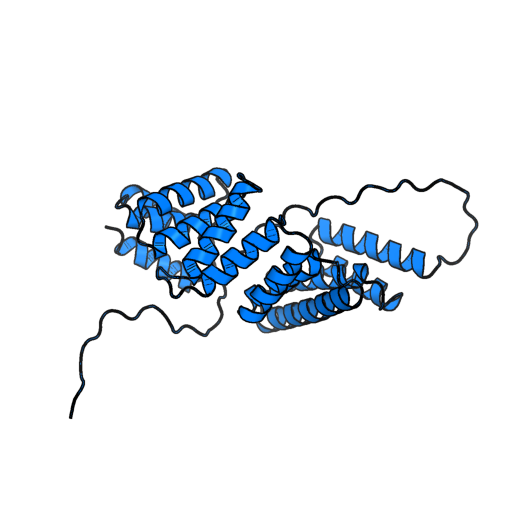96.25 84 LEU A O 1
ATOM 579 N N . ASP A 1 85 ? -16.213 3.759 25.095 1.00 95.81 85 ASP A N 1
ATOM 580 C CA . ASP A 1 85 ? -16.470 2.338 24.848 1.00 95.81 85 ASP A CA 1
ATOM 581 C C . ASP A 1 85 ? -15.259 1.650 24.187 1.00 95.81 85 ASP A C 1
ATOM 583 O O . ASP A 1 85 ? -15.133 1.621 22.957 1.00 95.81 85 ASP A O 1
ATOM 587 N N . PRO A 1 86 ? -14.382 1.016 24.988 1.00 95.56 86 PRO A N 1
ATOM 588 C CA . PRO A 1 86 ? -13.218 0.303 24.471 1.00 95.56 86 PRO A CA 1
ATOM 589 C C . PRO A 1 86 ? -13.558 -0.934 23.625 1.00 95.56 86 PRO A C 1
ATOM 591 O O . PRO A 1 86 ? -12.673 -1.463 22.947 1.00 95.56 86 PRO A O 1
ATOM 594 N N . ARG A 1 87 ? -14.801 -1.440 23.691 1.00 95.81 87 ARG A N 1
ATOM 595 C CA . ARG A 1 87 ? -15.251 -2.656 22.990 1.00 95.81 87 ARG A CA 1
ATOM 596 C C . ARG A 1 87 ? -16.011 -2.355 21.701 1.00 95.81 87 ARG A C 1
ATOM 598 O O . ARG A 1 87 ? -16.454 -3.291 21.035 1.00 95.81 87 ARG A O 1
ATOM 605 N N . ASN A 1 88 ? -16.127 -1.089 21.316 1.00 96.62 88 ASN A N 1
ATOM 606 C CA . ASN A 1 88 ? -16.693 -0.719 20.032 1.00 96.62 88 ASN A CA 1
ATOM 607 C C . ASN A 1 88 ? -15.675 -0.983 18.907 1.00 96.62 88 ASN A C 1
ATOM 609 O O . ASN A 1 88 ? -14.617 -0.361 18.846 1.00 96.62 88 ASN A O 1
ATOM 613 N N . ALA A 1 89 ? -15.975 -1.927 18.012 1.00 97.19 89 ALA A N 1
ATOM 614 C CA . ALA A 1 89 ? -15.059 -2.297 16.929 1.00 97.19 89 ALA A CA 1
ATOM 615 C C . ALA A 1 89 ? -14.815 -1.146 15.935 1.00 97.19 89 ALA A C 1
ATOM 617 O O . ALA A 1 89 ? -13.712 -1.006 15.416 1.00 97.19 89 ALA A O 1
ATOM 618 N N . GLU A 1 90 ? -15.827 -0.315 15.680 1.00 97.25 90 GLU A N 1
ATOM 619 C CA . GLU A 1 90 ? -15.749 0.749 14.676 1.00 97.25 90 GLU A CA 1
ATOM 620 C C . GLU A 1 90 ? -14.827 1.884 15.131 1.00 97.25 90 GLU A C 1
ATOM 622 O O . GLU A 1 90 ? -13.991 2.343 14.360 1.00 97.25 90 GLU A O 1
ATOM 627 N N . ILE A 1 91 ? -14.887 2.303 16.398 1.00 97.62 91 ILE A N 1
ATOM 628 C CA . ILE A 1 91 ? -13.980 3.353 16.883 1.00 97.62 91 ILE A CA 1
ATOM 629 C C . ILE A 1 91 ? -12.516 2.877 16.940 1.00 97.62 91 ILE A C 1
ATOM 631 O O . ILE A 1 91 ? -11.603 3.653 16.652 1.00 97.62 91 ILE A O 1
ATOM 635 N N . GLN A 1 92 ? -12.288 1.590 17.235 1.00 98.44 92 GLN A N 1
ATOM 636 C CA . GLN A 1 92 ? -10.959 0.969 17.155 1.00 98.44 92 GLN A CA 1
ATOM 637 C C . GLN A 1 92 ? -10.446 0.971 15.708 1.00 98.44 92 GLN A C 1
ATOM 639 O O . GLN A 1 92 ? -9.291 1.322 15.461 1.00 98.44 92 GLN A O 1
ATOM 644 N N . TYR A 1 93 ? -11.319 0.658 14.746 1.00 98.56 93 TYR A N 1
ATOM 645 C CA . TYR A 1 93 ? -11.005 0.698 13.319 1.00 98.56 93 TYR A CA 1
ATOM 646 C C . TYR A 1 93 ? -10.630 2.110 12.853 1.00 98.56 93 TYR A C 1
ATOM 648 O O . TYR A 1 93 ? -9.644 2.290 12.140 1.00 98.56 93 TYR A O 1
ATOM 656 N N . LEU A 1 94 ? -11.360 3.133 13.303 1.00 98.38 94 LEU A N 1
ATOM 657 C CA . LEU A 1 94 ? -11.068 4.529 12.965 1.00 98.38 94 LEU A CA 1
ATOM 658 C C . LEU A 1 94 ? -9.736 5.009 13.546 1.00 98.38 94 LEU A C 1
ATOM 660 O O . LEU A 1 94 ? -8.978 5.682 12.844 1.00 98.38 94 LEU A O 1
ATOM 664 N N . ALA A 1 95 ? -9.409 4.621 14.782 1.00 98.56 95 ALA A N 1
ATOM 665 C CA . ALA A 1 95 ? -8.086 4.877 15.348 1.00 98.56 95 ALA A CA 1
ATOM 666 C C . ALA A 1 95 ? -6.986 4.197 14.515 1.00 98.56 95 ALA A C 1
ATOM 668 O O . ALA A 1 95 ? -5.988 4.835 14.183 1.00 98.56 95 ALA A O 1
ATOM 669 N N . ALA A 1 96 ? -7.185 2.932 14.124 1.00 98.44 96 ALA A N 1
ATOM 670 C CA . ALA A 1 96 ? -6.242 2.182 13.295 1.00 98.44 96 ALA A CA 1
ATOM 671 C C . ALA A 1 96 ? -5.998 2.851 11.932 1.00 98.44 96 ALA A C 1
ATOM 673 O O . ALA A 1 96 ? -4.848 3.019 11.518 1.00 98.44 96 ALA A O 1
ATOM 674 N N . ASN A 1 97 ? -7.068 3.300 11.270 1.00 98.12 97 ASN A N 1
ATOM 675 C CA . ASN A 1 97 ? -6.989 4.045 10.016 1.00 98.12 97 ASN A CA 1
ATOM 676 C C . ASN A 1 97 ? -6.206 5.352 10.196 1.00 98.12 97 ASN A C 1
ATOM 678 O O . ASN A 1 97 ? -5.326 5.658 9.393 1.00 98.12 97 ASN A O 1
ATOM 682 N N . ALA A 1 98 ? -6.483 6.113 11.258 1.00 98.00 98 ALA A N 1
ATOM 683 C CA . ALA A 1 98 ? -5.780 7.364 11.526 1.00 98.00 98 ALA A CA 1
ATOM 684 C C . ALA A 1 98 ? -4.284 7.136 11.812 1.00 98.00 98 ALA A C 1
ATOM 686 O O . ALA A 1 98 ? -3.443 7.839 11.252 1.00 98.00 98 ALA A O 1
ATOM 687 N N . TYR A 1 99 ? -3.937 6.119 12.608 1.00 98.50 99 TYR A N 1
ATOM 688 C CA . TYR A 1 99 ? -2.545 5.721 12.837 1.00 98.50 99 TYR A CA 1
ATOM 689 C C . TYR A 1 99 ? -1.830 5.321 11.544 1.00 98.50 99 TYR A C 1
ATOM 691 O O . TYR A 1 99 ? -0.700 5.753 11.323 1.00 98.50 99 TYR A O 1
ATOM 699 N N . ASN A 1 100 ? -2.484 4.538 10.680 1.00 97.19 100 ASN A N 1
ATOM 700 C CA . ASN A 1 100 ? -1.931 4.128 9.389 1.00 97.19 100 ASN A CA 1
ATOM 701 C C . ASN A 1 100 ? -1.590 5.347 8.515 1.00 97.19 100 ASN A C 1
ATOM 703 O O . ASN A 1 100 ? -0.468 5.468 8.025 1.00 97.19 100 ASN A O 1
ATOM 707 N N . GLN A 1 101 ? -2.521 6.296 8.388 1.00 96.88 101 GLN A N 1
ATOM 708 C CA . GLN A 1 101 ? -2.298 7.496 7.579 1.00 96.88 101 GLN A CA 1
ATOM 709 C C . GLN A 1 101 ? -1.193 8.389 8.146 1.00 96.88 101 GLN A C 1
ATOM 711 O O . GLN A 1 101 ? -0.307 8.824 7.411 1.00 96.88 101 GLN A O 1
ATOM 716 N N . LEU A 1 102 ? -1.188 8.615 9.463 1.00 95.69 102 LEU A N 1
ATOM 717 C CA . LEU A 1 102 ? -0.123 9.373 10.122 1.00 95.69 102 LEU A CA 1
ATOM 718 C C . LEU A 1 102 ? 1.242 8.691 9.954 1.00 95.69 102 LEU A C 1
ATOM 720 O O . LEU A 1 102 ? 2.239 9.374 9.723 1.00 95.69 102 LEU A O 1
ATOM 724 N N . GLY A 1 103 ? 1.292 7.357 10.032 1.00 95.25 103 GLY A N 1
ATOM 725 C CA . GLY A 1 103 ? 2.497 6.573 9.761 1.00 95.25 103 GLY A CA 1
ATOM 726 C C . GLY A 1 103 ? 3.002 6.799 8.338 1.00 95.25 103 GLY A C 1
ATOM 727 O O . GLY A 1 103 ? 4.155 7.180 8.150 1.00 95.25 103 GLY A O 1
ATOM 728 N N . GLY A 1 104 ? 2.122 6.673 7.342 1.00 90.31 104 GLY A N 1
ATOM 729 C CA . GLY A 1 104 ? 2.455 6.896 5.932 1.00 90.31 104 GLY A CA 1
ATOM 730 C C . GLY A 1 104 ? 2.950 8.313 5.611 1.00 90.31 104 GLY A C 1
ATOM 731 O O . GLY A 1 104 ? 3.769 8.482 4.711 1.00 90.31 104 GLY A O 1
ATOM 732 N N . MET A 1 105 ? 2.501 9.323 6.362 1.00 90.38 105 MET A N 1
ATOM 733 C CA . MET A 1 105 ? 2.927 10.721 6.200 1.00 90.38 105 MET A CA 1
ATOM 734 C C . MET A 1 105 ? 4.186 11.086 6.999 1.00 90.38 105 MET A C 1
ATOM 736 O O . MET A 1 105 ? 4.757 12.158 6.789 1.00 90.38 105 MET A O 1
ATOM 740 N N . SER A 1 106 ? 4.618 10.241 7.938 1.00 90.12 106 SER A N 1
ATOM 741 C CA . SER A 1 106 ? 5.740 10.554 8.819 1.00 90.12 106 SER A CA 1
ATOM 742 C C . SER A 1 106 ? 7.076 10.447 8.079 1.00 90.12 106 SER A C 1
ATOM 744 O O . SER A 1 106 ? 7.414 9.406 7.505 1.00 90.12 106 SER A O 1
ATOM 746 N N . SER A 1 107 ? 7.861 11.525 8.112 1.00 86.81 107 SER A N 1
ATOM 747 C CA . SER A 1 107 ? 9.231 11.564 7.586 1.00 86.81 107 SER A CA 1
ATOM 748 C C . SER A 1 107 ? 10.260 10.965 8.547 1.00 86.81 107 SER A C 1
ATOM 750 O O . SER A 1 107 ? 11.338 10.579 8.107 1.00 86.81 107 SER A O 1
ATOM 752 N N . ASP A 1 108 ? 9.935 10.870 9.837 1.00 92.38 108 ASP A N 1
ATOM 753 C CA . ASP A 1 108 ? 10.796 10.270 10.850 1.00 92.38 108 ASP A CA 1
ATOM 754 C C . ASP A 1 108 ? 10.528 8.765 10.966 1.00 92.38 108 ASP A C 1
ATOM 756 O O . ASP A 1 108 ? 9.425 8.336 11.306 1.00 92.38 108 ASP A O 1
ATOM 760 N N . THR A 1 109 ? 11.550 7.950 10.714 1.00 89.50 109 THR A N 1
ATOM 761 C CA . THR A 1 109 ? 11.436 6.485 10.698 1.00 89.50 109 THR A CA 1
ATOM 762 C C . THR A 1 109 ? 10.984 5.913 12.041 1.00 89.50 109 THR A C 1
ATOM 764 O O . THR A 1 109 ? 10.204 4.959 12.071 1.00 89.50 109 THR A O 1
ATOM 767 N N . ALA A 1 110 ? 11.436 6.483 13.162 1.00 93.56 110 ALA A N 1
ATOM 768 C CA . ALA A 1 110 ? 11.047 6.003 14.487 1.00 93.56 110 ALA A CA 1
ATOM 769 C C . ALA A 1 110 ? 9.556 6.263 14.754 1.00 93.56 110 ALA A C 1
ATOM 771 O O . ALA A 1 110 ? 8.821 5.349 15.138 1.00 93.56 110 ALA A O 1
ATOM 772 N N . SER A 1 111 ? 9.094 7.482 14.475 1.00 94.25 111 SER A N 1
ATOM 773 C CA . SER A 1 111 ? 7.689 7.877 14.588 1.00 94.25 111 SER A CA 1
ATOM 774 C C . SER A 1 111 ? 6.799 7.074 13.645 1.00 94.25 111 SER A C 1
ATOM 776 O O . SER A 1 111 ? 5.778 6.545 14.083 1.00 94.25 111 SER A O 1
ATOM 778 N N . ARG A 1 112 ? 7.209 6.908 12.381 1.00 93.12 112 ARG A N 1
ATOM 779 C CA . ARG A 1 112 ? 6.534 6.060 11.389 1.00 93.12 112 ARG A CA 1
ATOM 780 C C . ARG A 1 112 ? 6.319 4.646 11.921 1.00 93.12 112 ARG A C 1
ATOM 782 O O . ARG A 1 112 ? 5.192 4.157 11.932 1.00 93.12 112 ARG A O 1
ATOM 789 N N . ASN A 1 113 ? 7.383 4.008 12.406 1.00 92.75 113 ASN A N 1
ATOM 790 C CA . ASN A 1 113 ? 7.308 2.648 12.933 1.00 92.75 113 ASN A CA 1
ATOM 791 C C . ASN A 1 113 ? 6.378 2.565 14.147 1.00 92.75 113 ASN A C 1
ATOM 793 O O . ASN A 1 113 ? 5.554 1.659 14.220 1.00 92.75 113 ASN A O 1
ATOM 797 N N . ASN A 1 114 ? 6.453 3.524 15.072 1.00 96.69 114 ASN A N 1
ATOM 798 C CA . ASN A 1 114 ? 5.573 3.559 16.240 1.00 96.69 114 ASN A CA 1
ATOM 799 C C . ASN A 1 114 ? 4.087 3.725 15.859 1.00 96.69 114 ASN A C 1
ATOM 801 O O . ASN A 1 114 ? 3.210 3.073 16.433 1.00 96.69 114 ASN A O 1
ATOM 805 N N . LEU A 1 115 ? 3.799 4.562 14.858 1.00 97.31 115 LEU A N 1
ATOM 806 C CA . LEU A 1 115 ? 2.449 4.761 14.329 1.00 97.31 115 LEU A CA 1
ATOM 807 C C . LEU A 1 115 ? 1.929 3.493 13.644 1.00 97.31 115 LEU A C 1
ATOM 809 O O . LEU A 1 115 ? 0.804 3.080 13.914 1.00 97.31 115 LEU A O 1
ATOM 813 N N . PHE A 1 116 ? 2.750 2.807 12.847 1.00 95.38 116 PHE A N 1
ATOM 814 C CA . PHE A 1 116 ? 2.356 1.534 12.240 1.00 95.38 116 PHE A CA 1
ATOM 815 C C . PHE A 1 116 ? 2.144 0.415 13.263 1.00 95.38 116 PHE A C 1
ATOM 817 O O . PHE A 1 116 ? 1.187 -0.345 13.132 1.00 95.38 116 PHE A O 1
ATOM 824 N N . GLN A 1 117 ? 2.950 0.342 14.325 1.00 97.94 117 GLN A N 1
ATOM 825 C CA . GLN A 1 117 ? 2.694 -0.599 15.423 1.00 97.94 117 GLN A CA 1
ATOM 826 C C . GLN A 1 117 ? 1.372 -0.290 16.143 1.00 97.94 117 GLN A C 1
ATOM 828 O O . GLN A 1 117 ? 0.607 -1.203 16.457 1.00 97.94 117 GLN A O 1
ATOM 833 N N . SER A 1 118 ? 1.054 0.994 16.334 1.00 98.44 118 SER A N 1
ATOM 834 C CA . SER A 1 118 ? -0.234 1.421 16.900 1.00 98.44 118 SER A CA 1
ATOM 835 C C . SER A 1 118 ? -1.410 1.057 15.982 1.00 98.44 118 SER A C 1
ATOM 837 O O . SER A 1 118 ? -2.435 0.567 16.458 1.00 98.44 118 SER A O 1
ATOM 839 N N . ALA A 1 119 ? -1.245 1.213 14.662 1.00 98.44 119 ALA A N 1
ATOM 840 C CA . ALA A 1 119 ? -2.231 0.787 13.671 1.00 98.44 119 ALA A CA 1
ATOM 841 C C . ALA A 1 119 ? -2.464 -0.731 13.725 1.00 98.44 119 ALA A C 1
ATOM 843 O O . ALA A 1 119 ? -3.612 -1.168 13.782 1.00 98.44 119 ALA A O 1
ATOM 844 N N . ILE A 1 120 ? -1.393 -1.534 13.779 1.00 98.69 120 ILE A N 1
ATOM 845 C CA . ILE A 1 120 ? -1.478 -2.997 13.907 1.00 98.69 120 ILE A CA 1
ATOM 846 C C . ILE A 1 120 ? -2.284 -3.388 15.145 1.00 98.69 120 ILE A C 1
ATOM 848 O O . ILE A 1 120 ? -3.222 -4.177 15.036 1.00 98.69 120 ILE A O 1
ATOM 852 N N . ALA A 1 121 ? -1.958 -2.825 16.312 1.00 98.56 121 ALA A N 1
ATOM 853 C CA . ALA A 1 121 ? -2.657 -3.137 17.556 1.00 98.56 121 ALA A CA 1
ATOM 854 C C . ALA A 1 121 ? -4.162 -2.819 17.468 1.00 98.56 121 ALA A C 1
ATOM 856 O O . ALA A 1 121 ? -4.996 -3.642 17.855 1.00 98.56 121 ALA A O 1
ATOM 857 N N . ALA A 1 122 ? -4.519 -1.662 16.906 1.00 98.50 122 ALA A N 1
ATOM 858 C CA . ALA A 1 122 ? -5.908 -1.236 16.763 1.00 98.50 122 ALA A CA 1
ATOM 859 C C . ALA A 1 122 ? -6.686 -2.054 15.706 1.00 98.50 122 ALA A C 1
ATOM 861 O O . ALA A 1 122 ? -7.843 -2.418 15.942 1.00 98.50 122 ALA A O 1
ATOM 862 N N . TYR A 1 123 ? -6.065 -2.444 14.585 1.00 98.81 123 TYR A N 1
ATOM 863 C CA . TYR A 1 123 ? -6.690 -3.365 13.624 1.00 98.81 123 TYR A CA 1
ATOM 864 C C . TYR A 1 123 ? -6.888 -4.760 14.212 1.00 98.81 123 TYR A C 1
ATOM 866 O O . TYR A 1 123 ? -7.958 -5.342 14.053 1.00 98.81 123 TYR A O 1
ATOM 874 N N . LEU A 1 124 ? -5.898 -5.295 14.932 1.00 98.69 124 LEU A N 1
ATOM 875 C CA . LEU A 1 124 ? -6.045 -6.580 15.618 1.00 98.69 124 LEU A CA 1
ATOM 876 C C . LEU A 1 124 ? -7.196 -6.533 16.627 1.00 98.69 124 LEU A C 1
ATOM 878 O O . LEU A 1 124 ? -7.991 -7.470 16.676 1.00 98.69 124 LEU A O 1
ATOM 882 N N . LYS A 1 125 ? -7.345 -5.424 17.365 1.00 98.69 125 LYS A N 1
ATOM 883 C CA . LYS A 1 125 ? -8.481 -5.231 18.273 1.00 98.69 125 LYS A CA 1
ATOM 884 C C . LYS A 1 125 ? -9.815 -5.144 17.533 1.00 98.69 125 LYS A C 1
ATOM 886 O O . LYS A 1 125 ? -10.800 -5.725 17.980 1.00 98.69 125 LYS A O 1
ATOM 891 N N . THR A 1 126 ? -9.846 -4.468 16.388 1.00 98.56 126 THR A N 1
ATOM 892 C CA . THR A 1 126 ? -11.026 -4.418 15.512 1.00 98.56 126 THR A CA 1
ATOM 893 C C . THR A 1 126 ? -11.445 -5.820 15.078 1.00 98.56 126 THR A C 1
ATOM 895 O O . THR A 1 126 ? -12.613 -6.166 15.205 1.00 98.56 126 THR A O 1
ATOM 898 N N . ILE A 1 127 ? -10.494 -6.641 14.625 1.00 98.50 127 ILE A N 1
ATOM 899 C CA . ILE A 1 127 ? -10.737 -8.016 14.166 1.00 98.50 127 ILE A CA 1
ATOM 900 C C . ILE A 1 127 ? -11.168 -8.923 15.329 1.00 98.50 127 ILE A C 1
ATOM 902 O O . ILE A 1 127 ? -12.018 -9.789 15.148 1.00 98.50 127 ILE A O 1
ATOM 906 N N . GLU A 1 128 ? -10.623 -8.723 16.534 1.00 98.44 128 GLU A N 1
ATOM 907 C CA . GLU A 1 128 ? -11.065 -9.429 17.746 1.00 98.44 128 GLU A CA 1
ATOM 908 C C . GLU A 1 128 ? -12.541 -9.132 18.064 1.00 98.44 128 GLU A C 1
ATOM 910 O O . GLU A 1 128 ? -13.304 -10.040 18.392 1.00 98.44 128 GLU A O 1
ATOM 915 N N . LEU A 1 129 ? -12.948 -7.863 17.963 1.00 98.06 129 LEU A N 1
ATOM 916 C CA . LEU A 1 129 ? -14.303 -7.407 18.287 1.00 98.06 129 LEU A CA 1
ATOM 917 C C . LEU A 1 129 ? -15.308 -7.669 17.154 1.00 98.06 129 LEU A C 1
ATOM 919 O O . LEU A 1 129 ? -16.483 -7.913 17.420 1.00 98.06 129 LEU A O 1
ATOM 923 N N . ASN A 1 130 ? -14.856 -7.629 15.900 1.00 97.75 130 ASN A N 1
ATOM 924 C CA . ASN A 1 130 ? -15.635 -7.931 14.706 1.00 97.75 130 ASN A CA 1
ATOM 925 C C . ASN A 1 130 ? -14.808 -8.779 13.716 1.00 97.75 130 ASN A C 1
ATOM 927 O O . ASN A 1 130 ? -14.183 -8.239 12.797 1.00 97.75 130 ASN A O 1
ATOM 931 N N . PRO A 1 131 ? -14.860 -10.118 13.835 1.00 97.38 131 PRO A N 1
ATOM 932 C CA . PRO A 1 131 ? -14.101 -11.029 12.976 1.00 97.38 131 PRO A CA 1
ATOM 933 C C . PRO A 1 131 ? -14.495 -11.014 11.496 1.00 97.38 131 PRO A C 1
ATOM 935 O O . PRO A 1 131 ? -13.813 -11.638 10.689 1.00 97.38 131 PRO A O 1
ATOM 938 N N . ARG A 1 132 ? -15.601 -10.351 11.131 1.00 96.44 132 ARG A N 1
ATOM 939 C CA . ARG A 1 132 ? -16.076 -10.235 9.745 1.00 96.44 132 ARG A CA 1
ATOM 940 C C . ARG A 1 132 ? -15.767 -8.877 9.105 1.00 96.44 132 ARG A C 1
ATOM 942 O O . ARG A 1 132 ? -16.249 -8.638 8.008 1.00 96.44 132 ARG A O 1
ATOM 949 N N . LYS A 1 133 ? -15.007 -8.002 9.778 1.00 96.62 133 LYS A N 1
ATOM 950 C CA . LYS A 1 133 ? -14.532 -6.723 9.224 1.00 96.62 133 LYS A CA 1
ATOM 951 C C . LYS A 1 133 ? -13.325 -6.977 8.316 1.00 96.62 133 LYS A C 1
ATOM 953 O O . LYS A 1 133 ? -12.175 -6.869 8.745 1.00 96.62 133 LYS A O 1
ATOM 958 N N . ASP A 1 134 ? -13.588 -7.377 7.083 1.00 96.94 134 ASP A N 1
ATOM 959 C CA . ASP A 1 134 ? -12.581 -7.646 6.060 1.00 96.94 134 ASP A CA 1
ATOM 960 C C . ASP A 1 134 ? -11.752 -6.405 5.719 1.00 96.94 134 ASP A C 1
ATOM 962 O O . ASP A 1 134 ? -10.539 -6.524 5.568 1.00 96.94 134 ASP A O 1
ATOM 966 N N . GLU A 1 135 ? -12.329 -5.199 5.758 1.00 96.81 135 GLU A N 1
ATOM 967 C CA . GLU A 1 135 ? -11.575 -3.969 5.481 1.00 96.81 135 GLU A CA 1
ATOM 968 C C . GLU A 1 135 ? -10.454 -3.738 6.510 1.00 96.81 135 GLU A C 1
ATOM 970 O O . GLU A 1 135 ? -9.371 -3.253 6.178 1.00 96.81 135 GLU A O 1
ATOM 975 N N . ALA A 1 136 ? -10.668 -4.146 7.768 1.00 97.62 136 ALA A N 1
ATOM 976 C CA . ALA A 1 136 ? -9.628 -4.110 8.795 1.00 97.62 136 ALA A CA 1
ATOM 977 C C . ALA A 1 136 ? -8.507 -5.121 8.516 1.00 97.62 136 ALA A C 1
ATOM 979 O O . ALA A 1 136 ? -7.346 -4.840 8.806 1.00 97.62 136 ALA A O 1
ATOM 980 N N . MET A 1 137 ? -8.828 -6.280 7.934 1.00 98.56 137 MET A N 1
ATOM 981 C CA . MET A 1 137 ? -7.833 -7.277 7.530 1.00 98.56 137 MET A CA 1
ATOM 982 C C . MET A 1 137 ? -7.018 -6.793 6.324 1.00 98.56 137 MET A C 1
ATOM 984 O O . MET A 1 137 ? -5.793 -6.914 6.339 1.00 98.56 137 MET A O 1
ATOM 988 N N . THR A 1 138 ? -7.664 -6.180 5.332 1.00 98.12 138 THR A N 1
ATOM 989 C CA . THR A 1 138 ? -7.019 -5.582 4.151 1.00 98.12 138 THR A CA 1
ATOM 990 C C . THR A 1 138 ? -6.097 -4.427 4.528 1.00 98.12 138 THR A C 1
ATOM 992 O O . THR A 1 138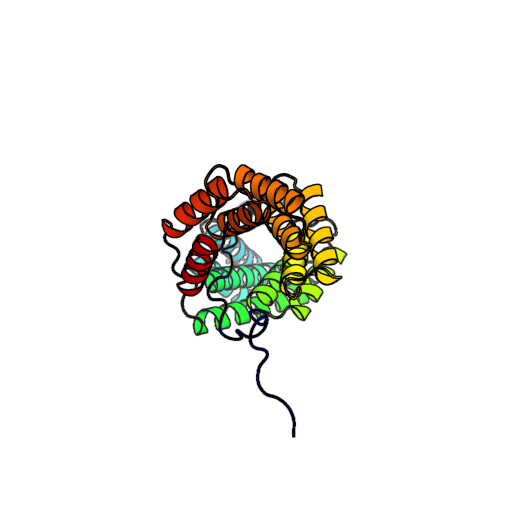 ? -4.941 -4.364 4.092 1.00 98.12 138 THR A O 1
ATOM 995 N N . ASN A 1 139 ? -6.555 -3.530 5.404 1.00 97.81 139 ASN A N 1
ATOM 996 C CA . ASN A 1 139 ? -5.723 -2.426 5.871 1.00 97.81 139 ASN A CA 1
ATOM 997 C C . ASN A 1 139 ? -4.574 -2.919 6.760 1.00 97.81 139 ASN A C 1
ATOM 999 O O . ASN A 1 139 ? -3.454 -2.424 6.640 1.00 97.81 139 ASN A O 1
ATOM 1003 N N . LEU A 1 140 ? -4.799 -3.937 7.595 1.00 98.50 140 LEU A N 1
ATOM 1004 C CA . LEU A 1 140 ? -3.730 -4.570 8.365 1.00 98.50 140 LEU A CA 1
ATOM 1005 C C . LEU A 1 140 ? -2.684 -5.229 7.453 1.00 98.50 140 LEU A C 1
ATOM 1007 O O . LEU A 1 140 ? -1.488 -5.079 7.694 1.00 98.50 140 LEU A O 1
ATOM 1011 N N . ALA A 1 141 ? -3.115 -5.912 6.388 1.00 98.25 141 ALA A N 1
ATOM 1012 C CA . ALA A 1 141 ? -2.214 -6.464 5.382 1.00 98.25 141 ALA A CA 1
ATOM 1013 C C . ALA A 1 141 ? -1.357 -5.373 4.726 1.00 98.25 141 ALA A C 1
ATOM 1015 O O . ALA A 1 141 ? -0.155 -5.554 4.541 1.00 98.25 141 ALA A O 1
ATOM 1016 N N . THR A 1 142 ? -1.958 -4.215 4.446 1.00 96.50 142 THR A N 1
ATOM 1017 C CA . THR A 1 142 ? -1.258 -3.046 3.898 1.00 96.50 142 THR A CA 1
ATOM 1018 C C . THR A 1 142 ? -0.184 -2.525 4.856 1.00 96.50 142 THR A C 1
ATOM 1020 O O . THR A 1 142 ? 0.940 -2.269 4.426 1.00 96.50 142 THR A O 1
ATOM 1023 N N . VAL A 1 143 ? -0.484 -2.418 6.156 1.00 96.50 143 VAL A N 1
ATOM 1024 C CA . VAL A 1 143 ? 0.505 -1.987 7.161 1.00 96.50 143 VAL A CA 1
ATOM 1025 C C . VAL A 1 143 ? 1.640 -3.006 7.293 1.00 96.50 143 VAL A C 1
ATOM 1027 O O . VAL A 1 143 ? 2.810 -2.627 7.321 1.00 96.50 143 VAL A O 1
ATOM 1030 N N . TYR A 1 144 ? 1.329 -4.305 7.308 1.00 98.06 144 TYR A N 1
ATOM 1031 C CA . TYR A 1 144 ? 2.357 -5.348 7.313 1.00 98.06 144 TYR A CA 1
ATOM 1032 C C . TYR A 1 144 ? 3.247 -5.295 6.068 1.00 98.06 144 TYR A C 1
ATOM 1034 O O . TYR A 1 144 ? 4.469 -5.379 6.188 1.00 98.06 144 TYR A O 1
ATOM 1042 N N . TYR A 1 145 ? 2.662 -5.078 4.888 1.00 94.62 145 TYR A N 1
ATOM 1043 C CA . TYR A 1 145 ? 3.404 -4.875 3.645 1.00 94.62 145 TYR A CA 1
ATOM 1044 C C . TYR A 1 145 ? 4.355 -3.671 3.742 1.00 94.62 145 TYR A C 1
ATOM 1046 O O . TYR A 1 145 ? 5.534 -3.795 3.415 1.00 94.62 145 TYR A O 1
ATOM 1054 N N . GLN A 1 146 ? 3.891 -2.533 4.268 1.00 88.69 146 GLN A N 1
ATOM 1055 C CA . GLN A 1 146 ? 4.720 -1.333 4.455 1.00 88.69 146 GLN A CA 1
ATOM 1056 C C . GLN A 1 146 ? 5.898 -1.556 5.415 1.00 88.69 146 GLN A C 1
ATOM 1058 O O . GLN A 1 146 ? 6.953 -0.948 5.244 1.00 88.69 146 GLN A O 1
ATOM 1063 N N . LEU A 1 147 ? 5.742 -2.448 6.396 1.00 90.25 147 LEU A N 1
ATOM 1064 C CA . LEU A 1 147 ? 6.810 -2.860 7.310 1.00 90.25 147 LEU A CA 1
ATOM 1065 C C . LEU A 1 147 ? 7.702 -3.984 6.751 1.00 90.25 147 LEU A C 1
ATOM 1067 O O . LEU A 1 147 ? 8.640 -4.410 7.424 1.00 90.25 147 LEU A O 1
ATOM 1071 N N . GLY A 1 148 ? 7.424 -4.488 5.544 1.00 90.75 148 GLY A N 1
ATOM 1072 C CA . GLY A 1 148 ? 8.136 -5.617 4.938 1.00 90.75 148 GLY A CA 1
ATOM 1073 C C . GLY A 1 148 ? 7.798 -6.983 5.551 1.00 90.75 148 GLY A C 1
ATOM 1074 O O . GLY A 1 148 ? 8.486 -7.964 5.279 1.00 90.75 148 GLY A O 1
ATOM 1075 N N . GLN A 1 149 ? 6.743 -7.071 6.362 1.00 95.69 149 GLN A N 1
ATOM 1076 C CA . GLN A 1 149 ? 6.257 -8.302 6.993 1.00 95.69 149 GLN A CA 1
ATOM 1077 C C . GLN A 1 149 ? 5.333 -9.051 6.019 1.00 95.69 149 GLN A C 1
ATOM 1079 O O . GLN A 1 149 ? 4.109 -9.050 6.145 1.00 95.69 149 GLN A O 1
ATOM 1084 N N . LEU A 1 150 ? 5.925 -9.622 4.965 1.00 94.50 150 LEU A N 1
ATOM 1085 C CA . LEU A 1 150 ? 5.183 -10.133 3.804 1.00 94.50 150 LEU A CA 1
ATOM 1086 C C . LEU A 1 150 ? 4.320 -11.367 4.114 1.00 94.50 150 LEU A C 1
ATOM 1088 O O . LEU A 1 150 ? 3.282 -11.559 3.473 1.00 94.50 150 LEU A O 1
ATOM 1092 N N . ASP A 1 151 ? 4.732 -12.211 5.062 1.00 97.44 151 ASP A N 1
ATOM 1093 C CA . ASP A 1 151 ? 4.000 -13.426 5.460 1.00 97.44 151 ASP A CA 1
ATOM 1094 C C . ASP A 1 151 ? 2.694 -13.067 6.167 1.00 97.44 151 ASP A C 1
ATOM 1096 O O . ASP A 1 151 ? 1.619 -13.557 5.814 1.00 97.44 151 ASP A O 1
ATOM 1100 N N . GLU A 1 152 ? 2.766 -12.121 7.091 1.00 98.19 152 GLU A N 1
ATOM 1101 C CA . GLU A 1 152 ? 1.638 -11.556 7.809 1.00 98.19 152 GLU A CA 1
ATOM 1102 C C . GLU A 1 152 ? 0.724 -10.781 6.861 1.00 98.19 152 GLU A C 1
ATOM 1104 O O . GLU A 1 152 ? -0.496 -10.943 6.934 1.00 98.19 152 GLU A O 1
ATOM 1109 N N . ALA A 1 153 ? 1.294 -10.002 5.935 1.00 97.88 153 ALA A N 1
ATOM 1110 C CA . ALA A 1 153 ? 0.530 -9.288 4.918 1.00 97.88 153 ALA A CA 1
ATOM 1111 C C . ALA A 1 153 ? -0.298 -10.249 4.053 1.00 97.88 153 ALA A C 1
ATOM 1113 O O . ALA A 1 153 ? -1.514 -10.084 3.945 1.00 97.88 153 ALA A O 1
ATOM 1114 N N . GLN A 1 154 ? 0.336 -11.295 3.508 1.00 98.19 154 GLN A N 1
ATOM 1115 C CA . GLN A 1 154 ? -0.355 -12.308 2.707 1.00 98.19 154 GLN A CA 1
ATOM 1116 C C . GLN A 1 154 ? -1.470 -12.975 3.514 1.00 98.19 154 GLN A C 1
ATOM 1118 O O . GLN A 1 154 ? -2.615 -12.992 3.075 1.00 98.19 154 GLN A O 1
ATOM 1123 N N . LYS A 1 155 ? -1.159 -13.459 4.722 1.00 98.38 155 LYS A N 1
ATOM 1124 C CA . LYS A 1 155 ? -2.130 -14.155 5.571 1.00 98.38 155 LYS A CA 1
ATOM 1125 C C . LYS A 1 155 ? -3.372 -13.306 5.840 1.00 98.38 155 LYS A C 1
ATOM 1127 O O . LYS A 1 155 ? -4.484 -13.826 5.821 1.00 98.38 155 LYS A O 1
ATOM 1132 N N . ARG A 1 156 ? -3.207 -12.011 6.128 1.00 98.31 156 ARG A N 1
ATOM 1133 C CA . ARG A 1 156 ? -4.343 -11.119 6.411 1.00 98.31 156 ARG A CA 1
ATOM 1134 C C . ARG A 1 156 ? -5.159 -10.802 5.166 1.00 98.31 156 ARG A C 1
ATOM 1136 O O . ARG A 1 156 ? -6.382 -10.809 5.251 1.00 98.31 156 ARG A O 1
ATOM 1143 N N . ALA A 1 157 ? -4.515 -10.595 4.024 1.00 98.06 157 ALA A N 1
ATOM 1144 C CA . ALA A 1 157 ? -5.234 -10.352 2.782 1.00 98.06 157 ALA A CA 1
ATOM 1145 C C . ALA A 1 157 ? -5.981 -11.609 2.287 1.00 98.06 157 ALA A C 1
ATOM 1147 O O . ALA A 1 157 ? -7.130 -11.513 1.871 1.00 98.06 157 ALA A O 1
ATOM 1148 N N . GLU A 1 158 ? -5.408 -12.806 2.437 1.00 98.44 158 GLU A N 1
ATOM 1149 C CA . GLU A 1 158 ? -6.120 -14.066 2.168 1.00 98.44 158 GLU A CA 1
ATOM 1150 C C . GLU A 1 158 ? -7.342 -14.242 3.081 1.00 98.44 158 GLU A C 1
ATOM 1152 O O . GLU A 1 158 ? -8.405 -14.654 2.621 1.00 98.44 158 GLU A O 1
ATOM 1157 N N . GLN A 1 159 ? -7.226 -13.882 4.367 1.00 98.12 159 GLN A N 1
ATOM 1158 C CA . GLN A 1 159 ? -8.369 -13.877 5.286 1.00 98.12 159 GLN A CA 1
ATOM 1159 C C . GLN A 1 159 ? -9.464 -12.902 4.831 1.00 98.12 159 GLN A C 1
ATOM 1161 O O . GLN A 1 159 ? -10.634 -13.283 4.819 1.00 98.12 159 GLN A O 1
ATOM 1166 N N . ALA A 1 160 ? -9.102 -11.691 4.401 1.00 98.38 160 ALA A N 1
ATOM 1167 C CA . ALA A 1 160 ? -10.061 -10.732 3.853 1.00 98.38 160 ALA A CA 1
ATOM 1168 C C . ALA A 1 160 ? -10.796 -11.298 2.624 1.00 98.38 160 ALA A C 1
ATOM 1170 O O . ALA A 1 160 ? -12.026 -11.275 2.584 1.00 98.38 160 ALA A O 1
ATOM 1171 N N . LEU A 1 161 ? -10.075 -11.913 1.677 1.00 98.31 161 LEU A N 1
ATOM 1172 C CA . LEU A 1 161 ? -10.684 -12.524 0.487 1.00 98.31 161 LEU A CA 1
ATOM 1173 C C . LEU A 1 161 ? -11.589 -13.721 0.804 1.00 98.31 161 LEU A C 1
ATOM 1175 O O . LEU A 1 161 ? -12.480 -14.026 0.015 1.00 98.31 161 LEU A O 1
ATOM 1179 N N . THR A 1 162 ? -11.425 -14.391 1.952 1.00 98.38 162 THR A N 1
ATOM 1180 C CA . THR A 1 162 ? -12.389 -15.432 2.362 1.00 98.38 162 THR A CA 1
ATOM 1181 C C . THR A 1 162 ? -13.768 -14.859 2.709 1.00 98.38 162 THR A C 1
ATOM 1183 O O . THR A 1 162 ? -14.765 -15.575 2.616 1.00 98.38 162 THR A O 1
ATOM 1186 N N . ILE A 1 163 ? -13.834 -13.580 3.097 1.00 98.00 163 ILE A N 1
ATOM 1187 C CA . ILE A 1 163 ? -15.069 -12.859 3.433 1.00 98.00 163 ILE A CA 1
ATOM 1188 C C . ILE A 1 163 ? -15.596 -12.101 2.208 1.00 98.00 163 ILE A C 1
ATOM 1190 O O . ILE A 1 163 ? -16.784 -12.211 1.899 1.00 98.00 163 ILE A O 1
ATOM 1194 N N . SER A 1 164 ? -14.709 -11.399 1.495 1.00 98.00 164 SER A N 1
ATOM 1195 C CA . SER A 1 164 ? -15.019 -10.581 0.317 1.00 98.00 164 SER A CA 1
ATOM 1196 C C . SER A 1 164 ? -14.125 -10.965 -0.870 1.00 98.00 164 SER A C 1
ATOM 1198 O O . SER A 1 164 ? -13.133 -10.292 -1.149 1.00 98.00 164 SER A O 1
ATOM 1200 N N . PRO A 1 165 ? -14.477 -12.026 -1.624 1.00 98.19 165 PRO A N 1
ATOM 1201 C CA . PRO A 1 165 ? -13.622 -12.580 -2.681 1.00 98.19 165 PRO A CA 1
ATOM 1202 C C . PRO A 1 165 ? -13.395 -11.680 -3.898 1.00 98.19 165 PRO A C 1
ATOM 1204 O O . PRO A 1 165 ? -12.618 -12.043 -4.766 1.00 98.19 165 PRO A O 1
ATOM 1207 N N . ASN A 1 166 ? -14.121 -10.565 -4.001 1.00 97.75 166 ASN A N 1
ATOM 1208 C CA . ASN A 1 166 ? -14.052 -9.623 -5.119 1.00 97.75 166 ASN A CA 1
ATOM 1209 C C . ASN A 1 166 ? -13.566 -8.238 -4.659 1.00 97.75 166 ASN A C 1
ATOM 1211 O O . ASN A 1 166 ? -13.815 -7.246 -5.345 1.00 97.75 166 ASN A O 1
ATOM 1215 N N . ASP A 1 167 ? -12.941 -8.139 -3.481 1.00 97.25 167 ASP A N 1
ATOM 1216 C CA . ASP A 1 167 ? -12.421 -6.860 -3.008 1.00 97.25 167 ASP A CA 1
ATOM 1217 C C . ASP A 1 167 ? -11.183 -6.442 -3.815 1.00 97.25 167 ASP A C 1
ATOM 1219 O O . ASP A 1 167 ? -10.118 -7.065 -3.767 1.00 97.25 167 ASP A O 1
ATOM 1223 N N . VAL A 1 168 ? -11.341 -5.355 -4.570 1.00 97.19 168 VAL A N 1
ATOM 1224 C CA . VAL A 1 168 ? -10.333 -4.816 -5.492 1.00 97.19 168 VAL A CA 1
ATOM 1225 C C . VAL A 1 168 ? -9.049 -4.447 -4.749 1.00 97.19 168 VAL A C 1
ATOM 1227 O O . VAL A 1 168 ? -7.947 -4.740 -5.215 1.00 97.19 168 VAL A O 1
ATOM 1230 N N . THR A 1 169 ? -9.174 -3.817 -3.578 1.00 95.88 169 THR A N 1
ATOM 1231 C CA . THR A 1 169 ? -8.023 -3.370 -2.789 1.00 95.88 169 THR A CA 1
ATOM 1232 C C . THR A 1 169 ? -7.226 -4.555 -2.252 1.00 95.88 169 THR A C 1
ATOM 1234 O O . THR A 1 169 ? -5.998 -4.537 -2.299 1.00 95.88 169 THR A O 1
ATOM 1237 N N . THR A 1 170 ? -7.896 -5.613 -1.807 1.00 97.56 170 THR A N 1
ATOM 1238 C CA . THR A 1 170 ? -7.251 -6.810 -1.266 1.00 97.56 170 THR A CA 1
ATOM 1239 C C . THR A 1 170 ? -6.499 -7.588 -2.340 1.00 97.56 170 THR A C 1
ATOM 1241 O O . THR A 1 170 ? -5.346 -7.960 -2.111 1.00 97.56 170 THR A O 1
ATOM 1244 N N . HIS A 1 171 ? -7.085 -7.763 -3.530 1.00 98.62 171 HIS A N 1
ATOM 1245 C CA . HIS A 1 171 ? -6.362 -8.334 -4.671 1.00 98.62 171 HIS A CA 1
ATOM 1246 C C . HIS A 1 171 ? -5.127 -7.500 -5.025 1.00 98.62 171 HIS A C 1
ATOM 1248 O O . HIS A 1 171 ? -4.036 -8.041 -5.195 1.00 98.62 171 HIS A O 1
ATOM 1254 N N . TYR A 1 172 ? -5.248 -6.170 -5.057 1.00 98.06 172 TYR A N 1
ATOM 1255 C CA . TYR A 1 172 ? -4.098 -5.304 -5.310 1.00 98.06 172 TYR A CA 1
ATOM 1256 C C . TYR A 1 172 ? -2.984 -5.493 -4.265 1.00 98.06 172 TYR A C 1
ATOM 1258 O O . TYR A 1 172 ? -1.820 -5.640 -4.640 1.00 98.06 172 TYR A O 1
ATOM 1266 N N . VAL A 1 173 ? -3.331 -5.558 -2.974 1.00 97.25 173 VAL A N 1
ATOM 1267 C CA . VAL A 1 173 ? -2.372 -5.795 -1.879 1.00 97.25 173 VAL A CA 1
ATOM 1268 C C . VAL A 1 173 ? -1.697 -7.165 -1.997 1.00 97.25 173 VAL A C 1
ATOM 1270 O O . VAL A 1 173 ? -0.485 -7.263 -1.815 1.00 97.25 173 VAL A O 1
ATOM 1273 N N . LEU A 1 174 ? -2.423 -8.234 -2.335 1.00 97.75 174 LEU A N 1
ATOM 1274 C CA . LEU A 1 174 ? -1.791 -9.539 -2.575 1.00 97.75 174 LEU A CA 1
ATOM 1275 C C . LEU A 1 174 ? -0.855 -9.508 -3.783 1.00 97.75 174 LEU A C 1
ATOM 1277 O O . LEU A 1 174 ? 0.249 -10.053 -3.717 1.00 97.75 174 LEU A O 1
ATOM 1281 N N . GLY A 1 175 ? -1.255 -8.824 -4.857 1.00 97.62 175 GLY A N 1
ATOM 1282 C CA . GLY A 1 175 ? -0.417 -8.614 -6.032 1.00 97.62 175 GLY A CA 1
ATOM 1283 C C . GLY A 1 175 ? 0.912 -7.945 -5.684 1.00 97.62 175 GLY A C 1
ATOM 1284 O O . GLY A 1 175 ? 1.971 -8.435 -6.083 1.00 97.62 175 GLY A O 1
ATOM 1285 N N . THR A 1 176 ? 0.889 -6.873 -4.883 1.00 95.62 176 THR A N 1
ATOM 1286 C CA . THR A 1 176 ? 2.113 -6.178 -4.449 1.00 95.62 176 THR A CA 1
ATOM 1287 C C . THR A 1 176 ? 2.955 -7.022 -3.495 1.00 95.62 176 THR A C 1
ATOM 1289 O O . THR A 1 176 ? 4.177 -7.059 -3.641 1.00 95.62 176 THR A O 1
ATOM 1292 N N . VAL A 1 177 ? 2.330 -7.759 -2.573 1.00 96.06 177 VAL A N 1
ATOM 1293 C CA . VAL A 1 177 ? 3.017 -8.689 -1.664 1.00 96.06 177 VAL A CA 1
ATOM 1294 C C . VAL A 1 177 ? 3.752 -9.784 -2.448 1.00 96.06 177 VAL A C 1
ATOM 1296 O O . VAL A 1 177 ? 4.934 -10.036 -2.203 1.00 96.06 177 VAL A O 1
ATOM 1299 N N . HIS A 1 178 ? 3.095 -10.413 -3.425 1.00 96.19 178 HIS A N 1
ATOM 1300 C CA . HIS A 1 178 ? 3.717 -11.430 -4.275 1.00 96.19 178 HIS A CA 1
ATOM 1301 C C . HIS A 1 178 ? 4.810 -10.854 -5.177 1.00 96.19 178 HIS A C 1
ATOM 1303 O O . HIS A 1 178 ? 5.858 -11.480 -5.350 1.00 96.19 178 HIS A O 1
ATOM 1309 N N . LEU A 1 179 ? 4.601 -9.650 -5.715 1.00 92.69 179 LEU A N 1
ATOM 1310 C CA . LEU A 1 179 ? 5.598 -8.973 -6.534 1.00 92.69 179 LEU A CA 1
ATOM 1311 C C . LEU A 1 179 ? 6.850 -8.628 -5.719 1.00 92.69 179 LEU A C 1
ATOM 1313 O O . LEU A 1 179 ? 7.955 -8.844 -6.205 1.00 92.69 179 LEU A O 1
ATOM 1317 N N . GLN A 1 180 ? 6.702 -8.168 -4.474 1.00 90.50 180 GLN A N 1
ATOM 1318 C CA . GLN A 1 180 ? 7.840 -7.870 -3.600 1.00 90.50 180 GLN A CA 1
ATOM 1319 C C . GLN A 1 180 ? 8.601 -9.132 -3.171 1.00 90.50 180 GLN A C 1
ATOM 1321 O O . GLN A 1 180 ? 9.816 -9.082 -2.991 1.00 90.50 180 GLN A O 1
ATOM 1326 N N . ARG A 1 181 ? 7.917 -10.279 -3.050 1.00 88.38 181 ARG A N 1
ATOM 1327 C CA . ARG A 1 181 ? 8.582 -11.579 -2.858 1.00 88.38 181 ARG A CA 1
ATOM 1328 C C . ARG A 1 181 ? 9.350 -12.057 -4.089 1.00 88.38 181 ARG A C 1
ATOM 1330 O O . ARG A 1 181 ? 10.207 -12.929 -3.954 1.00 88.38 181 ARG A O 1
ATOM 1337 N N . SER A 1 182 ? 9.044 -11.550 -5.284 1.00 85.25 182 SER A N 1
ATOM 1338 C CA . SER A 1 182 ? 9.803 -11.917 -6.477 1.00 85.25 182 SER A CA 1
ATOM 1339 C C . SER A 1 182 ? 11.229 -11.385 -6.373 1.00 85.25 182 SER A C 1
ATOM 1341 O O . SER A 1 182 ? 11.470 -10.209 -6.113 1.00 85.25 182 SER A O 1
ATOM 1343 N N . THR A 1 183 ? 12.199 -12.243 -6.667 1.00 78.69 183 THR A N 1
ATOM 1344 C CA . THR A 1 183 ? 13.611 -11.879 -6.795 1.00 78.69 183 THR A CA 1
ATOM 1345 C C . THR A 1 183 ? 13.897 -11.217 -8.146 1.00 78.69 183 THR A C 1
ATOM 1347 O O . THR A 1 183 ? 14.905 -11.526 -8.768 1.00 78.69 183 THR A O 1
ATOM 1350 N N . GLY A 1 184 ? 12.993 -10.377 -8.663 1.00 77.06 184 GLY A N 1
ATOM 1351 C CA . GLY A 1 184 ? 13.132 -9.717 -9.969 1.00 77.06 184 GLY A CA 1
ATOM 1352 C C . GLY A 1 184 ? 13.216 -10.663 -11.171 1.00 77.06 184 GLY A C 1
ATOM 1353 O O . GLY A 1 184 ? 13.685 -10.269 -12.237 1.00 77.06 184 GLY A O 1
ATOM 1354 N N . THR A 1 185 ? 12.792 -11.914 -11.002 1.00 80.62 185 THR A N 1
ATOM 1355 C CA . THR A 1 185 ? 12.822 -12.957 -12.028 1.00 80.62 185 THR A CA 1
ATOM 1356 C C . THR A 1 185 ? 11.448 -13.586 -12.173 1.00 80.62 185 THR A C 1
ATOM 1358 O O . THR A 1 185 ? 10.654 -13.606 -11.230 1.00 80.62 185 THR A O 1
ATOM 1361 N N . SER A 1 186 ? 11.183 -14.147 -13.350 1.00 85.00 186 SER A N 1
ATOM 1362 C CA . SER A 1 186 ? 10.021 -15.006 -13.563 1.00 85.00 186 SER A CA 1
ATOM 1363 C C . SER A 1 186 ? 10.015 -16.192 -12.591 1.00 85.00 186 SER A C 1
ATOM 1365 O O . SER A 1 186 ? 11.062 -16.752 -12.262 1.00 85.00 186 SER A O 1
ATOM 1367 N N . GLY A 1 187 ? 8.826 -16.569 -12.133 1.00 91.50 187 GLY A N 1
ATOM 1368 C CA . GLY A 1 187 ? 8.583 -17.726 -11.283 1.00 91.50 187 GLY A CA 1
ATOM 1369 C C . GLY A 1 187 ? 7.216 -17.671 -10.600 1.00 91.50 187 GLY A C 1
ATOM 1370 O O . GLY A 1 187 ? 6.404 -16.776 -10.847 1.00 91.50 187 GLY A O 1
ATOM 1371 N N . ALA A 1 188 ? 6.985 -18.598 -9.671 1.00 92.69 188 ALA A N 1
ATOM 1372 C CA . ALA A 1 188 ? 5.690 -18.762 -9.008 1.00 92.69 188 ALA A CA 1
ATOM 1373 C C . ALA A 1 188 ? 5.179 -17.481 -8.319 1.00 92.69 188 ALA A C 1
ATOM 1375 O O . ALA A 1 188 ? 3.988 -17.185 -8.387 1.00 92.69 188 ALA A O 1
ATOM 1376 N N . ALA A 1 189 ? 6.071 -16.693 -7.705 1.00 91.19 189 ALA A N 1
ATOM 1377 C CA . ALA A 1 189 ? 5.708 -15.419 -7.082 1.00 91.19 189 ALA A CA 1
ATOM 1378 C C . ALA A 1 189 ? 5.241 -14.380 -8.116 1.00 91.19 189 ALA A C 1
ATOM 1380 O O . ALA A 1 189 ? 4.228 -13.719 -7.905 1.00 91.19 189 ALA A O 1
ATOM 1381 N N . THR A 1 190 ? 5.910 -14.276 -9.272 1.00 92.75 190 THR A N 1
ATOM 1382 C CA . THR A 1 190 ? 5.447 -13.388 -10.354 1.00 92.75 190 THR A CA 1
ATOM 1383 C C . THR A 1 190 ? 4.152 -13.872 -10.987 1.00 92.75 190 THR A C 1
ATOM 1385 O O . THR A 1 190 ? 3.344 -13.051 -11.405 1.00 92.75 190 THR A O 1
ATOM 1388 N N . ASP A 1 191 ? 3.923 -15.186 -11.030 1.00 95.69 191 ASP A N 1
ATOM 1389 C CA . ASP A 1 191 ? 2.674 -15.748 -11.544 1.00 95.69 191 ASP A CA 1
ATOM 1390 C C . ASP A 1 191 ? 1.509 -15.499 -10.593 1.00 95.69 191 ASP A C 1
ATOM 1392 O O . ASP A 1 191 ? 0.407 -15.203 -11.048 1.00 95.69 191 ASP A O 1
ATOM 1396 N N . ALA A 1 192 ? 1.751 -15.571 -9.283 1.00 96.62 192 ALA A N 1
ATOM 1397 C CA . ALA A 1 192 ? 0.782 -15.156 -8.280 1.00 96.62 192 ALA A CA 1
ATOM 1398 C C . ALA A 1 192 ? 0.470 -13.660 -8.404 1.00 96.62 192 ALA A C 1
ATOM 1400 O O . ALA A 1 192 ? -0.693 -13.305 -8.545 1.00 96.62 192 ALA A O 1
ATOM 1401 N N . ALA A 1 193 ? 1.492 -12.800 -8.481 1.00 97.25 193 ALA A N 1
ATOM 1402 C CA . ALA A 1 193 ? 1.296 -11.363 -8.670 1.00 97.25 193 ALA A CA 1
ATOM 1403 C C . ALA A 1 193 ? 0.485 -11.037 -9.938 1.00 97.25 193 ALA A C 1
ATOM 1405 O O . ALA A 1 193 ? -0.423 -10.211 -9.886 1.00 97.25 193 ALA A O 1
ATOM 1406 N N . ALA A 1 194 ? 0.774 -11.712 -11.059 1.00 97.94 194 ALA A N 1
ATOM 1407 C CA . ALA A 1 194 ? 0.031 -11.546 -12.308 1.00 97.94 194 ALA A CA 1
ATOM 1408 C C . ALA A 1 194 ? -1.465 -11.816 -12.122 1.00 97.94 194 ALA A C 1
ATOM 1410 O O . ALA A 1 194 ? -2.279 -10.971 -12.480 1.00 97.94 194 ALA A O 1
ATOM 1411 N N . ARG A 1 195 ? -1.813 -12.963 -11.517 1.00 98.50 195 ARG A N 1
ATOM 1412 C CA . ARG A 1 195 ? -3.209 -13.365 -11.295 1.00 98.50 195 ARG A CA 1
ATOM 1413 C C . ARG A 1 195 ? -3.969 -12.344 -10.458 1.00 98.50 195 ARG A C 1
ATOM 1415 O O . ARG A 1 195 ? -5.103 -12.014 -10.788 1.00 98.50 195 ARG A O 1
ATOM 1422 N N . GLU A 1 196 ? -3.341 -11.831 -9.406 1.00 98.50 196 GLU A N 1
ATOM 1423 C CA . GLU A 1 196 ? -3.969 -10.840 -8.534 1.00 98.50 196 GLU A CA 1
ATOM 1424 C C . GLU A 1 196 ? -4.177 -9.496 -9.251 1.00 98.50 196 GLU A C 1
ATOM 1426 O O . GLU A 1 196 ? -5.264 -8.925 -9.191 1.00 98.50 196 GLU A O 1
ATOM 1431 N N . PHE A 1 197 ? -3.192 -9.004 -10.013 1.00 98.50 197 PHE A N 1
ATOM 1432 C CA . PHE A 1 197 ? -3.371 -7.776 -10.800 1.00 98.50 197 PHE A CA 1
ATOM 1433 C C . PHE A 1 197 ? -4.383 -7.941 -11.942 1.00 98.50 197 PHE A C 1
ATOM 1435 O O . PHE A 1 197 ? -5.146 -7.018 -12.223 1.00 98.50 197 PHE A O 1
ATOM 1442 N N . GLU A 1 198 ? -4.440 -9.110 -12.579 1.00 98.62 198 GLU A N 1
ATOM 1443 C CA . GLU A 1 198 ? -5.463 -9.442 -13.576 1.00 98.62 198 GLU A CA 1
ATOM 1444 C C . GLU A 1 198 ? -6.867 -9.479 -12.953 1.00 98.62 198 GLU A C 1
ATOM 1446 O O . GLU A 1 198 ? -7.819 -8.992 -13.566 1.00 98.62 198 GLU A O 1
ATOM 1451 N N . ALA A 1 199 ? -7.005 -9.986 -11.722 1.00 98.62 199 ALA A N 1
ATOM 1452 C CA . ALA A 1 199 ? -8.258 -9.927 -10.973 1.00 98.62 199 ALA A CA 1
ATOM 1453 C C . ALA A 1 199 ? -8.681 -8.475 -10.702 1.00 98.62 199 ALA A C 1
ATOM 1455 O O . ALA A 1 199 ? -9.836 -8.127 -10.954 1.00 98.62 199 ALA A O 1
ATOM 1456 N N . VAL A 1 200 ? -7.746 -7.606 -10.295 1.00 98.50 200 VAL A N 1
ATOM 1457 C CA . VAL A 1 200 ? -8.011 -6.165 -10.137 1.00 98.50 200 VAL A CA 1
ATOM 1458 C C . VAL A 1 200 ? -8.496 -5.550 -11.446 1.00 98.50 200 VAL A C 1
ATOM 1460 O O . VAL A 1 200 ? -9.535 -4.907 -11.448 1.00 98.50 200 VAL A O 1
ATOM 1463 N N . ILE A 1 201 ? -7.805 -5.784 -12.565 1.00 98.56 201 ILE A N 1
ATOM 1464 C CA . ILE A 1 201 ? -8.189 -5.235 -13.879 1.00 98.56 201 ILE A CA 1
ATOM 1465 C C . ILE A 1 201 ? -9.564 -5.749 -14.323 1.00 98.56 201 ILE A C 1
ATOM 1467 O O . ILE A 1 201 ? -10.333 -5.013 -14.939 1.00 98.56 201 ILE A O 1
ATOM 1471 N N . LYS A 1 202 ? -9.896 -7.006 -14.014 1.00 98.56 202 LYS A N 1
ATOM 1472 C CA . LYS A 1 202 ? -11.210 -7.582 -14.316 1.00 98.56 202 LYS A CA 1
ATOM 1473 C C . LYS A 1 202 ? -12.328 -6.926 -13.502 1.00 98.56 202 LYS A C 1
ATOM 1475 O O . LYS A 1 202 ? -13.418 -6.729 -14.037 1.00 98.56 202 LYS A O 1
ATOM 1480 N N . LEU A 1 203 ? -12.079 -6.641 -12.224 1.00 97.38 203 LEU A N 1
ATOM 1481 C CA . LEU A 1 203 ? -13.057 -6.055 -11.302 1.00 97.38 203 LEU A CA 1
ATOM 1482 C C . LEU A 1 203 ? -13.190 -4.535 -11.489 1.00 97.38 203 LEU A C 1
ATOM 1484 O O . LEU A 1 203 ? -14.300 -4.011 -11.490 1.00 97.38 203 LEU A O 1
ATOM 1488 N N . ASP A 1 204 ? -12.069 -3.846 -11.697 1.00 97.62 204 ASP A N 1
ATOM 1489 C CA . ASP A 1 204 ? -11.976 -2.419 -11.994 1.00 97.62 204 ASP A CA 1
ATOM 1490 C C . ASP A 1 204 ? -10.960 -2.157 -13.129 1.00 97.62 204 ASP A C 1
ATOM 1492 O O . ASP A 1 204 ? -9.766 -1.926 -12.896 1.00 97.62 204 ASP A O 1
ATOM 1496 N N . PRO A 1 205 ? -11.429 -2.111 -14.391 1.00 97.62 205 PRO A N 1
ATOM 1497 C CA . PRO A 1 205 ? -10.578 -1.834 -15.547 1.00 97.62 205 PRO A CA 1
ATOM 1498 C C . PRO A 1 205 ? -9.957 -0.433 -15.564 1.00 97.62 205 PRO A C 1
ATOM 1500 O O . PRO A 1 205 ? -9.120 -0.156 -16.429 1.00 97.62 205 PRO A O 1
ATOM 1503 N N . ARG A 1 206 ? -10.378 0.469 -14.666 1.00 95.88 206 ARG A N 1
ATOM 1504 C CA . ARG A 1 206 ? -9.878 1.845 -14.554 1.00 95.88 206 ARG A CA 1
ATOM 1505 C C . ARG A 1 206 ? -8.881 2.013 -13.409 1.00 95.88 206 ARG A C 1
ATOM 1507 O O . ARG A 1 206 ? -8.533 3.151 -13.107 1.00 95.88 206 ARG A O 1
ATOM 1514 N N . PHE A 1 207 ? -8.385 0.920 -12.828 1.00 93.88 207 PHE A N 1
ATOM 1515 C CA . PHE A 1 207 ? -7.403 0.934 -11.748 1.00 93.88 207 PHE A CA 1
ATOM 1516 C C . PHE A 1 207 ? -5.954 0.992 -12.292 1.00 93.88 207 PHE A C 1
ATOM 1518 O O . PHE A 1 207 ? -5.370 -0.048 -12.615 1.00 93.88 207 PHE A O 1
ATOM 1525 N N . PRO A 1 208 ? -5.318 2.178 -12.413 1.00 95.12 208 PRO A N 1
ATOM 1526 C CA . PRO A 1 208 ? -4.030 2.328 -13.102 1.00 95.12 208 PRO A CA 1
ATOM 1527 C C . PRO A 1 208 ? -2.903 1.508 -12.469 1.00 95.12 208 PRO A C 1
ATOM 1529 O O . PRO A 1 208 ? -2.083 0.927 -13.180 1.00 95.12 208 PRO A O 1
ATOM 1532 N N . ALA A 1 209 ? -2.870 1.422 -11.137 1.00 94.31 209 ALA A N 1
ATOM 1533 C CA . ALA A 1 209 ? -1.781 0.774 -10.415 1.00 94.31 209 ALA A CA 1
ATOM 1534 C C . ALA A 1 209 ? -1.699 -0.743 -10.674 1.00 94.31 209 ALA A C 1
ATOM 1536 O O . ALA A 1 209 ? -0.611 -1.308 -10.597 1.00 94.31 209 ALA A O 1
ATOM 1537 N N . ALA A 1 210 ? -2.798 -1.397 -11.065 1.00 95.31 210 ALA A N 1
ATOM 1538 C CA . ALA A 1 210 ? -2.778 -2.810 -11.440 1.00 95.31 210 ALA A CA 1
ATOM 1539 C C . ALA A 1 210 ? -2.089 -3.032 -12.790 1.00 95.31 210 ALA A C 1
ATOM 1541 O O . ALA A 1 210 ? -1.289 -3.953 -12.920 1.00 95.31 210 ALA A O 1
ATOM 1542 N N . TYR A 1 211 ? -2.304 -2.142 -13.764 1.00 98.25 211 TYR A N 1
ATOM 1543 C CA . TYR A 1 211 ? -1.560 -2.174 -15.025 1.00 98.25 211 TYR A CA 1
ATOM 1544 C C . TYR A 1 211 ? -0.067 -1.890 -14.809 1.00 98.25 211 TYR A C 1
ATOM 1546 O O . TYR A 1 211 ? 0.781 -2.549 -15.406 1.00 98.25 211 TYR A O 1
ATOM 1554 N N . ILE A 1 212 ? 0.283 -0.959 -13.915 1.00 97.50 212 ILE A N 1
ATOM 1555 C CA . ILE A 1 212 ? 1.687 -0.699 -13.547 1.00 97.50 212 ILE A CA 1
ATOM 1556 C C . ILE A 1 212 ? 2.322 -1.923 -12.860 1.00 97.50 212 ILE A C 1
ATOM 1558 O O . ILE A 1 212 ? 3.441 -2.322 -13.203 1.00 97.50 212 ILE A O 1
ATOM 1562 N N . GLY A 1 213 ? 1.599 -2.567 -11.940 1.00 95.00 213 GLY A N 1
ATOM 1563 C CA . GLY A 1 213 ? 2.020 -3.820 -11.310 1.00 95.00 213 GLY A CA 1
ATOM 1564 C C . GLY A 1 213 ? 2.242 -4.932 -12.337 1.00 95.00 213 GLY A C 1
ATOM 1565 O O . GLY A 1 213 ? 3.305 -5.555 -12.361 1.00 95.00 213 GLY A O 1
ATOM 1566 N N . LEU A 1 214 ? 1.294 -5.116 -13.258 1.00 97.75 214 LEU A N 1
ATOM 1567 C CA . LEU A 1 214 ? 1.370 -6.128 -14.309 1.00 97.75 214 LEU A CA 1
ATOM 1568 C C . LEU A 1 214 ? 2.494 -5.841 -15.323 1.00 97.75 214 LEU A C 1
ATOM 1570 O O . LEU A 1 214 ? 3.186 -6.762 -15.752 1.00 97.75 214 LEU A O 1
ATOM 1574 N N . SER A 1 215 ? 2.765 -4.572 -15.643 1.00 97.81 215 SER A N 1
ATOM 1575 C CA . SER A 1 215 ? 3.952 -4.183 -16.416 1.00 97.81 215 SER A CA 1
ATOM 1576 C C . SER A 1 215 ? 5.242 -4.665 -15.752 1.00 97.81 215 SER A C 1
ATOM 1578 O O . SER A 1 215 ? 6.113 -5.234 -16.407 1.00 97.81 215 SER A O 1
ATOM 1580 N N . THR A 1 216 ? 5.356 -4.475 -14.437 1.00 95.56 216 THR A N 1
ATOM 1581 C CA . THR A 1 216 ? 6.535 -4.899 -13.668 1.00 95.56 216 THR A CA 1
ATOM 1582 C C . THR A 1 216 ? 6.684 -6.422 -13.673 1.00 95.56 216 THR A C 1
ATOM 1584 O O . THR A 1 216 ? 7.784 -6.940 -13.865 1.00 9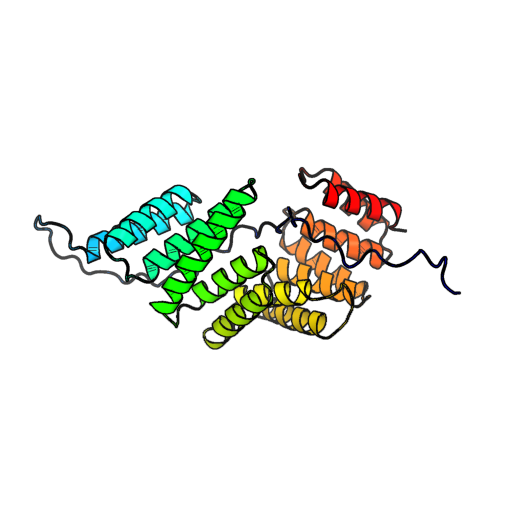5.56 216 THR A O 1
ATOM 1587 N N . VAL A 1 217 ? 5.571 -7.153 -13.560 1.00 96.50 217 VAL A N 1
ATOM 1588 C CA . VAL A 1 217 ? 5.545 -8.613 -13.737 1.00 96.50 217 VAL A CA 1
ATOM 1589 C C . VAL A 1 217 ? 6.092 -9.013 -15.113 1.00 96.50 217 VAL A C 1
ATOM 1591 O O . VAL A 1 217 ? 6.946 -9.897 -15.201 1.00 96.50 217 VAL A O 1
ATOM 1594 N N . TYR A 1 218 ? 5.647 -8.362 -16.190 1.00 96.94 218 TYR A N 1
ATOM 1595 C CA . TYR A 1 218 ? 6.121 -8.666 -17.543 1.00 96.94 218 TYR A CA 1
ATOM 1596 C C . TYR A 1 218 ? 7.595 -8.302 -17.760 1.00 96.94 218 TYR A C 1
ATOM 1598 O O . TYR A 1 218 ? 8.315 -9.056 -18.416 1.00 96.94 218 TYR A O 1
ATOM 1606 N N . LEU A 1 219 ? 8.093 -7.233 -17.128 1.00 94.75 219 LEU A N 1
ATOM 1607 C CA . LEU A 1 219 ? 9.526 -6.922 -17.104 1.00 94.75 219 LEU A CA 1
ATOM 1608 C C . LEU A 1 219 ? 10.347 -8.061 -16.481 1.00 94.75 219 LEU A C 1
ATOM 1610 O O . LEU A 1 219 ? 11.360 -8.459 -17.057 1.00 94.75 219 LEU A O 1
ATOM 1614 N N . PHE A 1 220 ? 9.896 -8.635 -15.358 1.00 93.75 220 PHE A N 1
ATOM 1615 C CA . PHE A 1 220 ? 10.563 -9.780 -14.713 1.00 93.75 220 PHE A CA 1
ATOM 1616 C C . PHE A 1 220 ? 10.487 -11.063 -15.549 1.00 93.75 220 PHE A C 1
ATOM 1618 O O . PHE A 1 220 ? 11.382 -11.907 -15.486 1.00 93.75 220 PHE A O 1
ATOM 1625 N N . ARG A 1 221 ? 9.441 -11.198 -16.371 1.00 93.50 221 ARG A N 1
ATOM 1626 C CA . ARG A 1 221 ? 9.292 -12.266 -17.371 1.00 93.50 221 ARG A CA 1
ATOM 1627 C C . ARG A 1 221 ? 10.072 -12.018 -18.661 1.00 93.50 221 ARG A C 1
ATOM 1629 O O . ARG A 1 221 ? 10.028 -12.858 -19.553 1.00 93.50 221 ARG A O 1
ATOM 1636 N N . ASN A 1 222 ? 10.802 -10.905 -18.757 1.00 93.44 222 ASN A N 1
ATOM 1637 C CA . ASN A 1 222 ? 11.523 -10.496 -19.961 1.00 93.44 222 ASN A CA 1
ATOM 1638 C C . ASN A 1 222 ? 10.602 -10.295 -21.188 1.00 93.44 222 ASN A C 1
ATOM 1640 O O . ASN A 1 222 ? 11.061 -10.357 -22.327 1.00 93.44 222 ASN A O 1
ATOM 1644 N N . ASP A 1 223 ? 9.318 -10.020 -20.957 1.00 96.06 223 ASP A N 1
ATOM 1645 C CA . ASP A 1 223 ? 8.315 -9.757 -21.987 1.00 96.06 223 ASP A CA 1
ATOM 1646 C C . ASP A 1 223 ? 8.131 -8.244 -22.157 1.00 96.06 223 ASP A C 1
ATOM 1648 O O . ASP A 1 223 ? 7.330 -7.590 -21.485 1.00 96.06 223 ASP A O 1
ATOM 1652 N N . ALA A 1 224 ? 8.935 -7.671 -23.051 1.00 96.69 224 ALA A N 1
ATOM 1653 C CA . ALA A 1 224 ? 8.976 -6.231 -23.270 1.00 96.69 224 ALA A CA 1
ATOM 1654 C C . ALA A 1 224 ? 7.668 -5.671 -23.855 1.00 96.69 224 ALA A C 1
ATOM 1656 O O . ALA A 1 224 ? 7.273 -4.552 -23.525 1.00 96.69 224 ALA A O 1
ATOM 1657 N N . ALA A 1 225 ? 6.994 -6.441 -24.714 1.00 97.62 225 ALA A N 1
ATOM 1658 C CA . ALA A 1 225 ? 5.804 -5.989 -25.426 1.00 97.62 225 ALA A CA 1
ATOM 1659 C C . ALA A 1 225 ? 4.610 -5.848 -24.474 1.00 97.62 225 ALA A C 1
ATOM 1661 O O . ALA A 1 225 ? 3.943 -4.806 -24.451 1.00 97.62 225 ALA A O 1
ATOM 1662 N N . ASN A 1 226 ? 4.376 -6.863 -23.637 1.00 97.81 226 ASN A N 1
ATOM 1663 C CA . ASN A 1 226 ? 3.313 -6.803 -22.639 1.00 97.81 226 ASN A CA 1
ATOM 1664 C C . ASN A 1 226 ? 3.644 -5.823 -21.510 1.00 97.81 226 ASN A C 1
ATOM 1666 O O . ASN A 1 226 ? 2.741 -5.127 -21.038 1.00 97.81 226 ASN A O 1
ATOM 1670 N N . ALA A 1 227 ? 4.918 -5.694 -21.119 1.00 97.94 227 ALA A N 1
ATOM 1671 C CA . ALA A 1 227 ? 5.339 -4.661 -20.175 1.00 97.94 227 ALA A CA 1
ATOM 1672 C C . ALA A 1 227 ? 4.982 -3.258 -20.684 1.00 97.94 227 ALA A C 1
ATOM 1674 O O . ALA A 1 227 ? 4.305 -2.499 -19.993 1.00 97.94 227 ALA A O 1
ATOM 1675 N N . LEU A 1 228 ? 5.369 -2.937 -21.923 1.00 98.31 228 LEU A N 1
ATOM 1676 C CA . LEU A 1 228 ? 5.131 -1.621 -22.511 1.00 98.31 228 LEU A CA 1
ATOM 1677 C C . LEU A 1 228 ? 3.639 -1.312 -22.634 1.00 98.31 228 LEU A C 1
ATOM 1679 O O . LEU A 1 228 ? 3.207 -0.238 -22.219 1.00 98.31 228 LEU A O 1
ATOM 1683 N N . THR A 1 229 ? 2.854 -2.269 -23.133 1.00 98.38 229 THR A N 1
ATOM 1684 C CA . THR A 1 229 ? 1.401 -2.117 -23.299 1.00 98.38 229 THR A CA 1
ATOM 1685 C C . THR A 1 229 ? 0.718 -1.795 -21.968 1.00 98.38 229 THR A C 1
ATOM 1687 O O . THR A 1 229 ? -0.067 -0.850 -21.872 1.00 98.38 229 THR A O 1
ATOM 1690 N N . ASN A 1 230 ? 1.049 -2.542 -20.911 1.00 98.31 230 ASN A N 1
ATOM 1691 C CA . ASN A 1 230 ? 0.455 -2.333 -19.594 1.00 98.31 230 ASN A CA 1
ATOM 1692 C C . ASN A 1 230 ? 0.941 -1.030 -18.943 1.00 98.31 230 ASN A C 1
ATOM 1694 O O . ASN A 1 230 ? 0.129 -0.281 -18.401 1.00 98.31 230 ASN A O 1
ATOM 1698 N N . ALA A 1 231 ? 2.229 -0.693 -19.050 1.00 97.88 231 ALA A N 1
ATOM 1699 C CA . ALA A 1 231 ? 2.741 0.563 -18.508 1.00 97.88 231 ALA A CA 1
ATOM 1700 C C . ALA A 1 231 ? 2.088 1.784 -19.170 1.00 97.88 231 ALA A C 1
ATOM 1702 O O . ALA A 1 231 ? 1.695 2.730 -18.485 1.00 97.88 231 ALA A O 1
ATOM 1703 N N . GLN A 1 232 ? 1.934 1.748 -20.498 1.00 97.75 232 GLN A N 1
ATOM 1704 C CA . GLN A 1 232 ? 1.244 2.790 -21.253 1.00 97.75 232 GLN A CA 1
ATOM 1705 C C . GLN A 1 232 ? -0.200 2.932 -20.786 1.00 97.75 232 GLN A C 1
ATOM 1707 O O . GLN A 1 232 ? -0.625 4.052 -20.504 1.00 97.75 232 GLN A O 1
ATOM 1712 N N . LYS A 1 233 ? -0.927 1.818 -20.624 1.00 98.06 233 LYS A N 1
ATOM 1713 C CA . LYS A 1 233 ? -2.316 1.869 -20.163 1.00 98.06 233 LYS A CA 1
ATOM 1714 C C . LYS A 1 233 ? -2.446 2.437 -18.749 1.00 98.06 233 LYS A C 1
ATOM 1716 O O . LYS A 1 233 ? -3.313 3.274 -18.502 1.00 98.06 233 LYS A O 1
ATOM 1721 N N . GLY A 1 234 ? -1.566 2.030 -17.833 1.00 96.31 234 GLY A N 1
ATOM 1722 C CA . GLY A 1 234 ? -1.534 2.558 -16.468 1.00 96.31 234 GLY A CA 1
ATOM 1723 C C . GLY A 1 234 ? -1.286 4.068 -16.434 1.00 96.31 234 GLY A C 1
ATOM 1724 O O . GLY A 1 234 ? -2.018 4.801 -15.772 1.00 96.31 234 GLY A O 1
ATOM 1725 N N . VAL A 1 235 ? -0.305 4.556 -17.202 1.00 96.00 235 VAL A N 1
ATOM 1726 C CA . VAL A 1 235 ? 0.013 5.992 -17.296 1.00 96.00 235 VAL A CA 1
ATOM 1727 C C . VAL A 1 235 ? -1.085 6.789 -18.011 1.00 96.00 235 VAL A C 1
ATOM 1729 O O . VAL A 1 235 ? -1.373 7.916 -17.606 1.00 96.00 235 VAL A O 1
ATOM 1732 N N . GLU A 1 236 ? -1.727 6.221 -19.035 1.00 96.12 236 GLU A N 1
ATOM 1733 C CA . GLU A 1 236 ? -2.875 6.821 -19.732 1.00 96.12 236 GLU A CA 1
ATOM 1734 C C . GLU A 1 236 ? -4.031 7.087 -18.758 1.00 96.12 236 GLU A C 1
ATOM 1736 O O . GLU A 1 236 ? -4.555 8.201 -18.701 1.00 96.12 236 GLU A O 1
ATOM 1741 N N . LEU A 1 237 ? -4.384 6.095 -17.934 1.00 93.00 237 LEU A N 1
ATOM 1742 C CA . LEU A 1 237 ? -5.462 6.202 -16.947 1.00 93.00 237 LEU A CA 1
ATOM 1743 C C . LEU A 1 237 ? -5.200 7.284 -15.883 1.00 93.00 237 LEU A C 1
ATOM 1745 O O . LEU A 1 237 ? -6.149 7.848 -15.338 1.00 93.00 237 LEU A O 1
ATOM 1749 N N . LEU A 1 238 ? -3.936 7.642 -15.638 1.00 91.69 238 LEU A N 1
ATOM 1750 C CA . LEU A 1 238 ? -3.550 8.716 -14.715 1.00 91.69 238 LEU A CA 1
ATOM 1751 C C . LEU A 1 238 ? -3.745 10.129 -15.302 1.00 91.69 238 LEU A C 1
ATOM 1753 O O . LEU A 1 238 ? -3.507 11.111 -14.602 1.00 91.69 238 LEU A O 1
ATOM 1757 N N . SER A 1 239 ? -4.195 10.263 -16.559 1.00 88.75 239 SER A N 1
ATOM 1758 C CA . SER A 1 239 ? -4.605 11.535 -17.192 1.00 88.75 239 SER A CA 1
ATOM 1759 C C . SER A 1 239 ? -3.591 12.687 -17.055 1.00 88.75 239 SER A C 1
ATOM 1761 O O . SER A 1 239 ? -3.966 13.845 -16.901 1.00 88.75 239 SER A O 1
ATOM 1763 N N . GLY A 1 240 ? -2.289 12.380 -17.083 1.00 81.69 240 GLY A N 1
ATOM 1764 C CA . GLY A 1 240 ? -1.209 13.368 -16.940 1.00 81.69 240 GLY A CA 1
ATOM 1765 C C . GLY A 1 240 ? -0.644 13.523 -15.522 1.00 81.69 240 GLY A C 1
ATOM 1766 O O . GLY A 1 240 ? 0.485 13.996 -15.388 1.00 81.69 240 GLY A O 1
ATOM 1767 N N . ASN A 1 241 ? -1.334 13.011 -14.500 1.00 84.19 241 ASN A N 1
ATOM 1768 C CA . ASN A 1 241 ? -0.908 13.012 -13.094 1.00 84.19 241 ASN A CA 1
ATOM 1769 C C . ASN A 1 241 ? -0.064 11.780 -12.723 1.00 84.19 241 ASN A C 1
ATOM 1771 O O . ASN A 1 241 ? -0.054 11.350 -11.572 1.00 84.19 241 ASN A O 1
ATOM 1775 N N . ALA A 1 242 ? 0.618 11.184 -13.704 1.00 89.44 242 ALA A N 1
ATOM 1776 C CA . ALA A 1 242 ? 1.486 10.043 -13.458 1.00 89.44 242 ALA A CA 1
ATOM 1777 C C . ALA A 1 242 ? 2.649 10.446 -12.545 1.00 89.44 242 ALA A C 1
ATOM 1779 O O . ALA A 1 242 ? 3.394 11.385 -12.846 1.00 89.44 242 ALA A O 1
ATOM 1780 N N . ASP A 1 243 ? 2.781 9.728 -11.436 1.00 89.94 243 ASP A N 1
ATOM 1781 C CA . ASP A 1 243 ? 3.855 9.912 -10.474 1.00 89.94 243 ASP A CA 1
ATOM 1782 C C . ASP A 1 243 ? 5.191 9.362 -11.004 1.00 89.94 243 ASP A C 1
ATOM 1784 O O . ASP A 1 243 ? 5.280 8.730 -12.063 1.00 89.94 243 ASP A O 1
ATOM 1788 N N . ALA A 1 244 ? 6.265 9.617 -10.255 1.00 90.31 244 ALA A N 1
ATOM 1789 C CA . ALA A 1 244 ? 7.603 9.189 -10.644 1.00 90.31 244 ALA A CA 1
ATOM 1790 C C . ALA A 1 244 ? 7.718 7.659 -10.779 1.00 90.31 244 ALA A C 1
ATOM 1792 O O . ALA A 1 244 ? 8.461 7.188 -11.637 1.00 90.31 244 ALA A O 1
ATOM 1793 N N . PHE A 1 245 ? 6.970 6.884 -9.986 1.00 88.31 245 PHE A N 1
ATOM 1794 C CA . PHE A 1 245 ? 7.006 5.418 -10.005 1.00 88.31 245 PHE A CA 1
ATOM 1795 C C . PHE A 1 245 ? 6.284 4.823 -11.218 1.00 88.31 245 PHE A C 1
ATOM 1797 O O . PHE A 1 245 ? 6.801 3.913 -11.866 1.00 88.31 245 PHE A O 1
ATOM 1804 N N . SER A 1 246 ? 5.125 5.366 -11.583 1.00 91.50 246 SER A N 1
ATOM 1805 C CA . SER A 1 246 ? 4.387 4.954 -12.781 1.00 91.50 246 SER A CA 1
ATOM 1806 C C . SER A 1 246 ? 5.181 5.285 -14.044 1.00 91.50 246 SER A C 1
ATOM 1808 O O . SER A 1 246 ? 5.287 4.469 -14.960 1.00 91.50 246 SER A O 1
ATOM 1810 N N . LEU A 1 247 ? 5.806 6.468 -14.075 1.00 95.31 247 LEU A N 1
ATOM 1811 C CA . LEU A 1 247 ? 6.711 6.856 -15.157 1.00 95.31 247 LEU A CA 1
ATOM 1812 C C . LEU A 1 247 ? 7.980 6.000 -15.180 1.00 95.31 247 LEU A C 1
ATOM 1814 O O . LEU A 1 247 ? 8.490 5.706 -16.258 1.00 95.31 247 LEU A O 1
ATOM 1818 N N . TRP A 1 248 ? 8.480 5.573 -14.021 1.00 95.75 248 TRP A N 1
ATOM 1819 C CA . TRP A 1 248 ? 9.620 4.667 -13.929 1.00 95.75 248 TRP A CA 1
ATOM 1820 C C . TRP A 1 248 ? 9.320 3.306 -14.558 1.00 95.75 248 TRP A C 1
ATOM 1822 O O . TRP A 1 248 ? 10.090 2.855 -15.405 1.00 95.75 248 TRP A O 1
ATOM 1832 N N . ALA A 1 249 ? 8.171 2.703 -14.239 1.00 95.06 249 ALA A N 1
ATOM 1833 C CA . ALA A 1 249 ? 7.736 1.456 -14.867 1.00 95.06 249 ALA A CA 1
ATOM 1834 C C . ALA A 1 249 ? 7.615 1.602 -16.397 1.00 95.06 249 ALA A C 1
ATOM 1836 O O . ALA A 1 249 ? 8.092 0.746 -17.145 1.00 95.06 249 ALA A O 1
ATOM 1837 N N . LEU A 1 250 ? 7.052 2.722 -16.870 1.00 97.44 250 LEU A N 1
ATOM 1838 C CA . LEU A 1 250 ? 6.967 3.031 -18.299 1.00 97.44 250 LEU A CA 1
ATOM 1839 C C . LEU A 1 250 ? 8.344 3.186 -18.950 1.00 97.44 250 LEU A C 1
ATOM 1841 O O . LEU A 1 250 ? 8.577 2.614 -20.012 1.00 97.44 250 LEU A O 1
ATOM 1845 N N . ALA A 1 251 ? 9.265 3.915 -18.322 1.00 97.19 251 ALA A N 1
ATOM 1846 C CA . ALA A 1 251 ? 10.616 4.099 -18.839 1.00 97.19 251 ALA A CA 1
ATOM 1847 C C . ALA A 1 251 ? 11.377 2.770 -18.943 1.00 97.19 251 ALA A C 1
ATOM 1849 O O . ALA A 1 251 ? 12.014 2.501 -19.962 1.00 97.19 251 ALA A O 1
ATOM 1850 N N . GLN A 1 252 ? 11.279 1.917 -17.919 1.00 96.44 252 GLN A N 1
ATOM 1851 C CA . GLN A 1 252 ? 11.869 0.579 -17.941 1.00 96.44 252 GLN A CA 1
ATOM 1852 C C . GLN A 1 252 ? 11.304 -0.262 -19.089 1.00 96.44 252 GLN A C 1
ATOM 1854 O O . GLN A 1 252 ? 12.074 -0.878 -19.827 1.00 96.44 252 GLN A O 1
ATOM 1859 N N . ALA A 1 253 ? 9.983 -0.247 -19.282 1.00 97.50 253 ALA A N 1
ATOM 1860 C CA . ALA A 1 253 ? 9.329 -0.966 -20.369 1.00 97.50 253 ALA A CA 1
ATOM 1861 C C . ALA A 1 253 ? 9.716 -0.437 -21.759 1.00 97.50 253 ALA A C 1
ATOM 1863 O O . ALA A 1 253 ? 10.024 -1.233 -22.643 1.00 97.50 253 ALA A O 1
ATOM 1864 N N . GLN A 1 254 ? 9.791 0.885 -21.939 1.00 97.75 254 GLN A N 1
ATOM 1865 C CA . GLN A 1 254 ? 10.242 1.521 -23.183 1.00 97.75 254 GLN A CA 1
ATOM 1866 C C . GLN A 1 254 ? 11.676 1.118 -23.530 1.00 97.75 254 GLN A C 1
ATOM 1868 O O . GLN A 1 254 ? 11.933 0.626 -24.625 1.00 97.75 254 GLN A O 1
ATOM 1873 N N . CYS A 1 255 ? 12.601 1.244 -22.577 1.00 96.06 255 CYS A N 1
ATOM 1874 C CA . CYS A 1 255 ? 13.991 0.842 -22.778 1.00 96.06 255 CYS A CA 1
ATOM 1875 C C . CYS A 1 255 ? 14.115 -0.657 -23.074 1.00 96.06 255 CYS A C 1
ATOM 1877 O O . CYS A 1 255 ? 14.870 -1.056 -23.956 1.00 96.06 255 CYS A O 1
ATOM 1879 N N . LYS A 1 256 ? 13.341 -1.499 -22.380 1.00 95.62 256 LYS A N 1
ATOM 1880 C CA . LYS A 1 256 ? 13.342 -2.947 -22.606 1.00 95.62 256 LYS A CA 1
ATOM 1881 C C . LYS A 1 256 ? 12.788 -3.334 -23.980 1.00 95.62 256 LYS A C 1
ATOM 1883 O O . LYS A 1 256 ? 13.244 -4.319 -24.553 1.00 95.62 256 LYS A O 1
ATOM 1888 N N . ALA A 1 257 ? 11.840 -2.558 -24.502 1.00 96.00 257 ALA A N 1
ATOM 1889 C CA . ALA A 1 257 ? 11.250 -2.720 -25.828 1.00 96.00 257 ALA A CA 1
ATOM 1890 C C . ALA A 1 257 ? 12.062 -2.048 -26.955 1.00 96.00 257 ALA A C 1
ATOM 1892 O O . ALA A 1 257 ? 11.573 -1.965 -28.078 1.00 96.00 257 ALA A O 1
ATOM 1893 N N . ALA A 1 258 ? 13.280 -1.565 -26.668 1.00 94.81 258 ALA A N 1
ATOM 1894 C CA . ALA A 1 258 ? 14.128 -0.802 -27.591 1.00 94.81 258 ALA A CA 1
ATOM 1895 C C . ALA A 1 258 ? 13.494 0.510 -28.111 1.00 94.81 258 ALA A C 1
ATOM 1897 O O . ALA A 1 258 ? 13.928 1.075 -29.114 1.00 94.81 258 ALA A O 1
ATOM 1898 N N . ASP A 1 259 ? 12.507 1.054 -27.396 1.00 95.06 259 ASP A N 1
ATOM 1899 C CA . ASP A 1 259 ? 11.921 2.374 -27.640 1.00 95.06 259 ASP A CA 1
ATOM 1900 C C . ASP A 1 259 ? 12.716 3.458 -26.891 1.00 95.06 259 ASP A C 1
ATOM 1902 O O . ASP A 1 259 ? 12.251 4.123 -25.958 1.00 95.06 259 ASP A O 1
ATOM 1906 N N . VAL A 1 260 ? 13.983 3.597 -27.281 1.00 94.69 260 VAL A N 1
ATOM 1907 C CA . VAL A 1 260 ? 14.981 4.432 -26.592 1.00 94.69 260 VAL A CA 1
ATOM 1908 C C . VAL A 1 260 ? 14.574 5.905 -26.572 1.00 94.69 260 VAL A C 1
ATOM 1910 O O . VAL A 1 260 ? 14.771 6.603 -25.573 1.00 94.69 260 VAL A O 1
ATOM 1913 N N . ALA A 1 261 ? 13.972 6.391 -27.661 1.00 95.38 261 ALA A N 1
ATOM 1914 C CA . ALA A 1 261 ? 13.555 7.783 -27.785 1.00 95.38 261 ALA A CA 1
ATOM 1915 C C . ALA A 1 261 ? 12.453 8.144 -26.778 1.00 95.38 261 ALA A C 1
ATOM 1917 O O . ALA A 1 261 ? 12.490 9.227 -26.186 1.00 95.38 261 ALA A O 1
ATOM 1918 N N . ASN A 1 262 ? 11.478 7.257 -26.556 1.00 96.25 262 ASN A N 1
ATOM 1919 C CA . ASN A 1 262 ? 10.467 7.473 -25.526 1.00 96.25 262 ASN A CA 1
ATOM 1920 C C . ASN A 1 262 ? 11.030 7.236 -24.124 1.00 96.25 262 ASN A C 1
ATOM 1922 O O . ASN A 1 262 ? 10.800 8.069 -23.248 1.00 96.25 262 ASN A O 1
ATOM 1926 N N . GLY A 1 263 ? 11.835 6.184 -23.933 1.00 96.31 263 GLY A N 1
ATOM 1927 C CA . GLY A 1 263 ? 12.483 5.880 -22.654 1.00 96.31 263 GLY A CA 1
ATOM 1928 C C . GLY A 1 263 ? 13.287 7.062 -22.111 1.00 96.31 263 GLY A C 1
ATOM 1929 O O . GLY A 1 263 ? 13.062 7.511 -20.987 1.00 96.31 263 GLY A O 1
ATOM 1930 N N . SER A 1 264 ? 14.156 7.650 -22.938 1.00 95.44 264 SER A N 1
ATOM 1931 C CA . SER A 1 264 ? 14.976 8.810 -22.560 1.00 95.44 264 SER A CA 1
ATOM 1932 C C . SER A 1 264 ? 14.139 10.048 -22.207 1.00 95.44 264 SER A C 1
ATOM 1934 O O . SER A 1 264 ? 14.423 10.744 -21.224 1.00 95.44 264 SER A O 1
ATOM 1936 N N . ARG A 1 265 ? 13.052 10.305 -22.952 1.00 95.81 265 ARG A N 1
ATOM 1937 C CA . ARG A 1 265 ? 12.109 11.392 -22.640 1.00 95.81 265 ARG A CA 1
ATOM 1938 C C . ARG A 1 265 ? 11.414 11.178 -21.297 1.00 95.81 265 ARG A C 1
ATOM 1940 O O . ARG A 1 265 ? 11.353 12.109 -20.494 1.00 95.81 265 ARG A O 1
ATOM 1947 N N . THR A 1 266 ? 10.933 9.966 -21.033 1.00 96.56 266 THR A N 1
ATOM 1948 C CA . THR A 1 266 ? 10.272 9.621 -19.767 1.00 96.56 266 THR A CA 1
ATOM 1949 C C . THR A 1 266 ? 11.236 9.747 -18.585 1.00 96.56 266 THR A C 1
ATOM 1951 O O . THR A 1 266 ? 10.887 10.362 -17.580 1.00 96.56 266 THR A O 1
ATOM 1954 N N . LEU A 1 267 ? 12.477 9.265 -18.713 1.00 96.25 267 LEU A N 1
ATOM 1955 C CA . LEU A 1 267 ? 13.504 9.390 -17.668 1.00 96.25 267 LEU A CA 1
ATOM 1956 C C . LEU A 1 267 ? 13.852 10.853 -17.375 1.00 96.25 267 LEU A C 1
ATOM 1958 O O . LEU A 1 267 ? 13.947 11.250 -16.215 1.00 96.25 267 LEU A O 1
ATOM 1962 N N . THR A 1 268 ? 13.965 11.678 -18.417 1.00 95.62 268 THR A N 1
ATOM 1963 C CA . THR A 1 268 ? 14.199 13.122 -18.269 1.00 95.62 268 THR A CA 1
ATOM 1964 C C . THR A 1 268 ? 13.050 13.794 -17.514 1.00 95.62 268 THR A C 1
ATOM 1966 O O . THR A 1 268 ? 13.290 14.606 -16.620 1.00 95.62 268 THR A O 1
ATOM 1969 N N . ARG A 1 269 ? 11.799 13.411 -17.809 1.00 95.00 269 ARG A N 1
ATOM 1970 C CA . ARG A 1 269 ? 10.626 13.882 -17.063 1.00 95.00 269 ARG A CA 1
ATOM 1971 C C . ARG A 1 269 ? 10.731 13.518 -15.583 1.00 95.00 269 ARG A C 1
ATOM 1973 O O . ARG A 1 269 ? 10.549 14.407 -14.759 1.00 95.00 269 ARG A O 1
ATOM 1980 N N . ILE A 1 270 ? 11.079 12.276 -15.240 1.00 94.44 270 ILE A N 1
ATOM 1981 C CA . ILE A 1 270 ? 11.240 11.847 -13.838 1.00 94.44 270 ILE A CA 1
ATOM 1982 C C . ILE A 1 270 ? 12.296 12.698 -13.121 1.00 94.44 270 ILE A C 1
ATOM 1984 O O . ILE A 1 270 ? 12.046 13.178 -12.020 1.00 94.44 270 ILE A O 1
ATOM 1988 N N . LEU A 1 271 ? 13.450 12.942 -13.751 1.00 92.88 271 LEU A N 1
ATOM 1989 C CA . LEU A 1 271 ? 14.531 13.742 -13.155 1.00 92.88 271 LEU A CA 1
ATOM 1990 C C . LEU A 1 271 ? 14.168 15.220 -12.949 1.00 92.88 271 LEU A C 1
ATOM 1992 O O . LEU A 1 271 ? 14.780 15.877 -12.111 1.00 92.88 271 LEU A O 1
ATOM 1996 N N . SER A 1 272 ? 13.178 15.738 -13.680 1.00 93.50 272 SER A N 1
ATOM 1997 C CA . SER A 1 272 ? 12.649 17.094 -13.473 1.00 93.50 272 SER A CA 1
ATOM 1998 C C . SER A 1 272 ? 11.630 17.196 -12.329 1.00 93.50 272 SER A C 1
ATOM 2000 O O . SER A 1 272 ? 11.280 18.300 -11.915 1.00 93.50 272 SER A O 1
ATOM 2002 N N . MET A 1 273 ? 11.137 16.064 -11.813 1.00 92.50 273 MET A N 1
ATOM 2003 C CA . MET A 1 273 ? 10.179 16.032 -10.707 1.00 92.50 273 MET A CA 1
ATOM 2004 C C . MET A 1 273 ? 10.888 16.205 -9.359 1.00 92.50 273 MET A C 1
ATOM 2006 O O . MET A 1 273 ? 12.030 15.783 -9.169 1.00 92.50 273 MET A O 1
ATOM 2010 N N . ASN A 1 274 ? 10.181 16.772 -8.378 1.00 86.56 274 ASN A N 1
ATOM 2011 C CA . ASN A 1 274 ? 10.668 16.842 -7.002 1.00 86.56 274 ASN A CA 1
ATOM 2012 C C . ASN A 1 274 ? 10.572 15.466 -6.318 1.00 86.56 274 ASN A C 1
ATOM 2014 O O . ASN A 1 274 ? 9.615 15.194 -5.596 1.00 86.56 274 ASN A O 1
ATOM 2018 N N . VAL A 1 275 ? 11.549 14.591 -6.573 1.00 84.06 275 VAL A N 1
ATOM 2019 C CA . VAL A 1 275 ? 11.665 13.274 -5.926 1.00 84.06 275 VAL A CA 1
ATOM 2020 C C . VAL A 1 275 ? 12.752 13.332 -4.846 1.00 84.06 275 VAL A C 1
ATOM 2022 O O . VAL A 1 275 ? 13.928 13.453 -5.200 1.00 84.06 275 VAL A O 1
ATOM 2025 N N . PRO A 1 276 ? 12.406 13.268 -3.543 1.00 76.69 276 PRO A N 1
ATOM 2026 C CA . PRO A 1 276 ? 13.381 13.416 -2.458 1.00 76.69 276 PRO A CA 1
ATOM 2027 C C . PRO A 1 276 ? 14.419 12.288 -2.397 1.00 76.69 276 PRO A C 1
ATOM 2029 O O . PRO A 1 276 ? 15.561 12.529 -2.001 1.00 76.69 276 PRO A O 1
ATOM 2032 N N . ASP A 1 277 ? 14.046 11.075 -2.815 1.00 82.56 277 ASP A N 1
ATOM 2033 C CA . ASP A 1 277 ? 14.903 9.893 -2.730 1.00 82.56 277 ASP A CA 1
ATOM 2034 C C . ASP A 1 277 ? 16.095 9.977 -3.704 1.00 82.56 277 ASP A C 1
ATOM 2036 O O . ASP A 1 277 ? 15.978 9.848 -4.927 1.00 82.56 277 ASP A O 1
ATOM 2040 N N . ALA A 1 278 ? 17.284 10.189 -3.136 1.00 86.56 278 ALA A N 1
ATOM 2041 C CA . ALA A 1 278 ? 18.537 10.255 -3.876 1.00 86.56 278 ALA A CA 1
ATOM 2042 C C . ALA A 1 278 ? 18.937 8.914 -4.513 1.00 86.56 278 ALA A C 1
ATOM 2044 O O . ALA A 1 278 ? 19.543 8.924 -5.585 1.00 86.56 278 ALA A O 1
ATOM 2045 N N . ARG A 1 279 ? 18.593 7.776 -3.894 1.00 88.00 279 ARG A N 1
ATOM 2046 C CA . ARG A 1 279 ? 18.901 6.444 -4.436 1.00 88.00 279 ARG A CA 1
ATOM 2047 C C . ARG A 1 279 ? 18.066 6.178 -5.676 1.00 88.00 279 ARG A C 1
ATOM 2049 O O .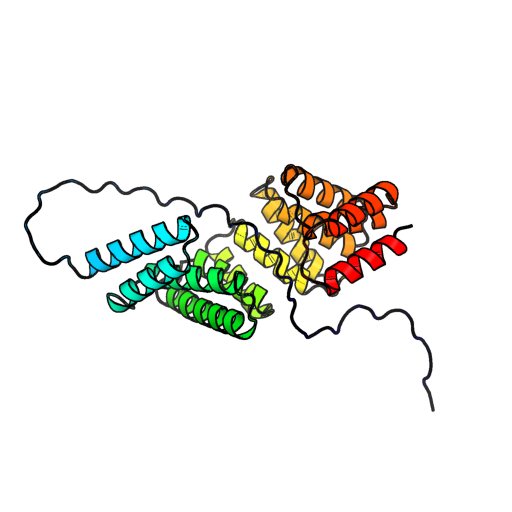 ARG A 1 279 ? 18.615 5.801 -6.708 1.00 88.00 279 ARG A O 1
ATOM 2056 N N . PHE A 1 280 ? 16.767 6.459 -5.601 1.00 88.81 280 PHE A N 1
ATOM 2057 C CA . PHE A 1 280 ? 15.888 6.365 -6.760 1.00 88.81 280 PHE A CA 1
ATOM 2058 C C . PHE A 1 280 ? 16.377 7.249 -7.916 1.00 88.81 280 PHE A C 1
ATOM 2060 O O . PHE A 1 280 ? 16.518 6.769 -9.039 1.00 88.81 280 PHE A O 1
ATOM 2067 N N . ARG A 1 281 ? 16.739 8.514 -7.652 1.00 89.19 281 ARG A N 1
ATOM 2068 C CA . ARG A 1 281 ? 17.299 9.400 -8.693 1.00 89.19 281 ARG A CA 1
ATOM 2069 C C . ARG A 1 281 ? 18.575 8.842 -9.334 1.00 89.19 281 ARG A C 1
ATOM 2071 O O . ARG A 1 281 ? 18.730 8.955 -10.549 1.00 89.19 281 ARG A O 1
ATOM 2078 N N . ALA A 1 282 ? 19.461 8.224 -8.552 1.00 92.06 282 ALA A N 1
ATOM 2079 C CA . ALA A 1 282 ? 20.675 7.600 -9.077 1.00 92.06 282 ALA A CA 1
ATOM 2080 C C . ALA A 1 282 ? 20.367 6.409 -10.006 1.00 92.06 282 ALA A C 1
ATOM 2082 O O . ALA A 1 282 ? 20.986 6.280 -11.063 1.00 92.06 282 ALA A O 1
ATOM 2083 N N . GLU A 1 283 ? 19.379 5.574 -9.669 1.00 93.62 283 GLU A N 1
ATOM 2084 C CA . GLU A 1 283 ? 18.931 4.483 -10.549 1.00 93.62 283 GLU A CA 1
ATOM 2085 C C . GLU A 1 283 ? 18.295 5.011 -11.845 1.00 93.62 283 GLU A C 1
ATOM 2087 O O . GLU A 1 283 ? 18.559 4.475 -12.924 1.00 93.62 283 GLU A O 1
ATOM 2092 N N . VAL A 1 284 ? 17.539 6.114 -11.775 1.00 94.19 284 VAL A N 1
ATOM 2093 C CA . VAL A 1 284 ? 16.987 6.783 -12.966 1.00 94.19 284 VAL A CA 1
ATOM 2094 C C . VAL A 1 284 ? 18.099 7.256 -13.904 1.00 94.19 284 VAL A C 1
ATOM 2096 O O . VAL A 1 284 ? 18.058 6.973 -15.103 1.00 94.19 284 VAL A O 1
ATOM 2099 N N . GLN A 1 285 ? 19.129 7.916 -13.368 1.00 93.50 285 GLN A N 1
ATOM 2100 C CA . GLN A 1 285 ? 20.292 8.362 -14.146 1.00 93.50 285 GLN A CA 1
ATOM 2101 C C . GLN A 1 285 ? 21.063 7.185 -14.755 1.00 93.50 285 GLN A C 1
ATOM 2103 O O . GLN A 1 285 ? 21.445 7.214 -15.925 1.00 93.50 285 GLN A O 1
ATOM 2108 N N . LYS A 1 286 ? 21.260 6.112 -13.987 1.00 95.06 286 LYS A N 1
ATOM 2109 C CA . LYS A 1 286 ? 21.920 4.897 -14.469 1.00 95.06 286 LYS A CA 1
ATOM 2110 C C . LYS A 1 286 ? 21.160 4.276 -15.640 1.00 95.06 286 LYS A C 1
ATOM 2112 O O . LYS A 1 286 ? 21.774 3.977 -16.669 1.00 95.06 286 LYS A O 1
ATOM 2117 N N . LEU A 1 287 ? 19.836 4.136 -15.536 1.00 93.31 287 LEU A N 1
ATOM 2118 C CA . LEU A 1 287 ? 19.026 3.628 -16.644 1.00 93.31 287 LEU A CA 1
ATOM 2119 C C . LEU A 1 287 ? 19.109 4.550 -17.867 1.00 93.31 287 LEU A C 1
ATOM 2121 O O . LEU A 1 287 ? 19.263 4.062 -18.982 1.00 93.31 287 LEU A O 1
ATOM 2125 N N . GLN A 1 288 ? 19.124 5.871 -17.670 1.00 92.00 288 GLN A N 1
ATOM 2126 C CA . GLN A 1 288 ? 19.246 6.846 -18.761 1.00 92.00 288 GLN A CA 1
ATOM 2127 C C . GLN A 1 288 ? 20.518 6.655 -19.601 1.00 92.00 288 GLN A C 1
ATOM 2129 O O . GLN A 1 288 ? 20.486 6.856 -20.810 1.00 92.00 288 GLN A O 1
ATOM 2134 N N . THR A 1 289 ? 21.622 6.222 -18.988 1.00 90.94 289 THR A N 1
ATOM 2135 C CA . THR A 1 289 ? 22.886 5.956 -19.707 1.00 90.94 289 THR A CA 1
ATOM 2136 C C . THR A 1 289 ? 22.963 4.574 -20.366 1.00 90.94 289 THR A C 1
ATOM 2138 O O . THR A 1 289 ? 23.769 4.363 -21.277 1.00 90.94 289 THR A O 1
ATOM 2141 N N . THR A 1 290 ? 22.152 3.620 -19.900 1.00 91.50 290 THR A N 1
ATOM 2142 C CA . THR A 1 290 ? 22.186 2.212 -20.336 1.00 91.50 290 THR A CA 1
ATOM 2143 C C . THR A 1 290 ? 21.062 1.848 -21.303 1.00 91.50 290 THR A C 1
ATOM 2145 O O . THR A 1 290 ? 21.207 0.878 -22.040 1.00 91.50 290 THR A O 1
ATOM 2148 N N . CYS A 1 291 ? 19.987 2.637 -21.342 1.00 88.75 291 CYS A N 1
ATOM 2149 C CA . CYS A 1 291 ? 18.912 2.556 -22.326 1.00 88.75 291 CYS A CA 1
ATOM 2150 C C . CYS A 1 291 ? 19.467 2.866 -23.727 1.00 88.75 291 CYS A C 1
ATOM 2152 O O . CYS A 1 291 ? 19.781 4.019 -24.029 1.00 88.75 291 CYS A O 1
ATOM 2154 N N . LYS A 1 292 ? 19.647 1.832 -24.551 1.00 75.88 292 LYS A N 1
ATOM 2155 C CA . LYS A 1 292 ? 20.238 1.884 -25.895 1.00 75.88 292 LYS A CA 1
ATOM 2156 C C . LYS A 1 292 ? 19.521 0.935 -26.836 1.00 75.88 292 LYS A C 1
ATOM 2158 O O . LYS A 1 292 ? 18.942 -0.049 -26.326 1.00 75.88 292 LYS A O 1
#

Foldseek 3Di:
DDDDDDPDDDPFDDDPDDPPDDPPPDPDDPPDDDDDDDDDDDDDDDDDDPLVRLLVVLLVQLVVCVVVVVLVRSLVSLVVSCVSPVLDLSSLQSNLVSLQSCLSPDPDPVSNVVSLVSSLVSLVSSCVSPVLPLVSLLVNLVSCVNVVVLVSSLVSLVSSCVNVVLDLSSLQSQLSSLLVVDSLADDDSLVSNLVSLVSNCVSPVLQLVSLLSNLSSCVNVLNLVSNLVSLVSSVVSCVPVDALSSLVSNLSSCLSVLVLVVNLVSLVVSLPDPDPDPVVNVVSVVSNVVSD

Secondary structure (DSSP, 8-state):
-----------SS---S----------PPPPPPPP--PPPP------PPPHHHHHHHHHHHHHHHHHTT-HHHHHHHHHHHHHH-TT-HHHHHHHHHHHHHHHHH-SSHHHHHHHHHHHHHHHHHHHHH-TT-HHHHHHHHHHHHHTT-HHHHHHHHHHHHHH-TT-HHHHHHHHHHHHHHS-SSSSHHHHHHHHHHHHHHHH-TT-HHHHHHHHHHHHHTT-HHHHHHHHHHHHHHTTT---HHHHHHHHHHHHHTT-HHHHHHHHHHHHHS----HHHHHHHHHHHHH--

Radius of gyration: 22.39 Å; chains: 1; bounding box: 83×41×57 Å